Protein AF-A0A352VTQ5-F1 (afdb_monomer_lite)

pLDDT: mean 88.4, std 17.86, range [24.67, 98.88]

Structure (mmCIF, N/CA/C/O backbone):
data_AF-A0A352VTQ5-F1
#
_entry.id   AF-A0A352VTQ5-F1
#
loop_
_atom_site.group_PDB
_atom_site.id
_atom_site.type_symbol
_atom_site.label_atom_id
_atom_site.label_alt_id
_atom_site.label_comp_id
_atom_site.label_asym_id
_atom_site.label_entity_id
_atom_site.label_seq_id
_atom_site.pdbx_PDB_ins_code
_atom_site.Cartn_x
_atom_site.Cartn_y
_atom_site.Cartn_z
_atom_site.occupancy
_atom_site.B_iso_or_equiv
_atom_site.auth_seq_id
_atom_site.auth_comp_id
_atom_site.auth_asym_id
_atom_site.auth_atom_id
_atom_site.pdbx_PDB_model_num
ATOM 1 N N . MET A 1 1 ? 18.046 64.145 -1.158 1.00 33.97 1 MET A N 1
ATOM 2 C CA . MET A 1 1 ? 16.659 64.608 -0.928 1.00 33.97 1 MET A CA 1
ATOM 3 C C . MET A 1 1 ? 15.771 63.430 -1.310 1.00 33.97 1 MET A C 1
ATOM 5 O O . MET A 1 1 ? 15.691 63.141 -2.486 1.00 33.97 1 MET A O 1
ATOM 9 N N . MET A 1 2 ? 15.275 62.564 -0.429 1.00 29.16 2 MET A N 1
ATOM 10 C CA . MET A 1 2 ? 14.787 62.728 0.939 1.00 29.16 2 MET A CA 1
ATOM 11 C C . MET A 1 2 ? 14.964 61.368 1.657 1.00 29.16 2 MET A C 1
ATOM 13 O O . MET A 1 2 ? 14.339 60.389 1.268 1.00 29.16 2 MET A O 1
ATOM 17 N N . LEU A 1 3 ? 15.863 61.284 2.647 1.00 26.34 3 LEU A N 1
ATOM 18 C CA . LEU A 1 3 ? 15.956 60.153 3.581 1.00 26.34 3 LEU A CA 1
ATOM 19 C C . LEU A 1 3 ? 15.154 60.553 4.821 1.00 26.34 3 LEU A C 1
ATOM 21 O O . LEU A 1 3 ? 15.546 61.489 5.517 1.00 26.34 3 LEU A O 1
ATOM 25 N N . LEU A 1 4 ? 14.031 59.884 5.076 1.00 27.55 4 LEU A N 1
ATOM 26 C CA . 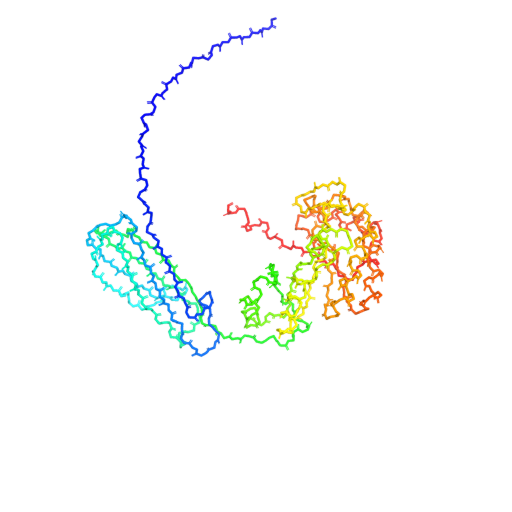LEU A 1 4 ? 13.250 60.068 6.296 1.00 27.55 4 LEU A CA 1
ATOM 27 C C . LEU A 1 4 ? 13.620 58.956 7.285 1.00 27.55 4 LEU A C 1
ATOM 29 O O . LEU A 1 4 ? 13.209 57.808 7.144 1.00 27.55 4 LEU A O 1
ATOM 33 N N . ILE A 1 5 ? 14.433 59.314 8.275 1.00 35.69 5 ILE A N 1
ATOM 34 C CA . ILE A 1 5 ? 14.655 58.545 9.500 1.00 35.69 5 ILE A CA 1
ATOM 35 C C . ILE A 1 5 ? 13.584 58.998 10.493 1.00 35.69 5 ILE A C 1
ATOM 37 O O . ILE A 1 5 ? 13.589 60.161 10.894 1.00 35.69 5 ILE A O 1
ATOM 41 N N . GLN A 1 6 ? 12.699 58.104 10.940 1.00 30.86 6 GLN A N 1
ATOM 42 C CA . GLN A 1 6 ? 11.887 58.349 12.135 1.00 30.86 6 GLN A CA 1
ATOM 43 C C . GLN A 1 6 ? 11.631 57.060 12.934 1.00 30.86 6 GLN A C 1
ATOM 45 O O . GLN A 1 6 ? 10.808 56.227 12.584 1.00 30.86 6 GLN A O 1
ATOM 50 N N . LYS A 1 7 ? 12.411 56.945 14.018 1.00 30.41 7 LYS A N 1
ATOM 51 C CA . LYS A 1 7 ? 12.067 56.487 15.377 1.00 30.41 7 LYS A CA 1
ATOM 52 C C . LYS A 1 7 ? 11.028 55.357 15.516 1.00 30.41 7 LYS A C 1
ATOM 54 O O . LYS A 1 7 ? 9.831 55.614 15.561 1.00 30.41 7 LYS A O 1
ATOM 59 N N . LEU A 1 8 ? 11.512 54.138 15.784 1.00 27.25 8 LEU A N 1
ATOM 60 C CA . LEU A 1 8 ? 10.760 53.146 16.560 1.00 27.25 8 LEU A CA 1
ATOM 61 C C . LEU A 1 8 ? 10.860 53.488 18.055 1.00 27.25 8 LEU A C 1
ATOM 63 O O . LEU A 1 8 ? 11.947 53.474 18.631 1.00 27.25 8 LEU A O 1
ATOM 67 N N . SER A 1 9 ? 9.716 53.755 18.679 1.00 29.62 9 SER A N 1
ATOM 68 C CA . SER A 1 9 ? 9.552 53.734 20.133 1.00 29.62 9 SER A CA 1
ATOM 69 C C . SER A 1 9 ? 9.245 52.300 20.562 1.00 29.62 9 SER A C 1
ATOM 71 O O . SER A 1 9 ? 8.236 51.728 20.155 1.00 29.62 9 SER A O 1
ATOM 73 N N . VAL A 1 10 ? 10.121 51.716 21.377 1.00 29.92 10 VAL A N 1
ATOM 74 C CA . VAL A 1 10 ? 9.922 50.405 22.003 1.00 29.92 10 VAL A CA 1
ATOM 75 C C . VAL A 1 10 ? 8.897 50.559 23.128 1.00 29.92 10 VAL A C 1
ATOM 77 O O . VAL A 1 10 ? 9.199 51.145 24.164 1.00 29.92 10 VAL A O 1
ATOM 80 N N . PHE A 1 11 ? 7.687 50.033 22.935 1.00 28.89 11 PHE A N 1
ATOM 81 C CA . PHE A 1 11 ? 6.756 49.765 24.030 1.00 28.89 11 PHE A CA 1
ATOM 82 C C . PHE A 1 11 ? 6.983 48.333 24.521 1.00 28.89 11 PHE A C 1
ATOM 84 O O . PHE A 1 11 ? 6.613 47.366 23.857 1.00 28.89 11 PHE A O 1
ATOM 91 N N . LEU A 1 12 ? 7.608 48.205 25.692 1.00 24.67 12 LEU A N 1
ATOM 92 C CA . LEU A 1 12 ? 7.641 46.963 26.458 1.00 24.67 12 LEU A CA 1
ATOM 93 C C . LEU A 1 12 ? 6.265 46.794 27.124 1.00 24.67 12 LEU A C 1
ATOM 95 O O . LEU A 1 12 ? 5.974 47.434 28.133 1.00 24.67 12 LEU A O 1
ATOM 99 N N . VAL A 1 13 ? 5.402 45.951 26.559 1.00 28.20 13 VAL A N 1
ATOM 100 C CA . VAL A 1 13 ? 4.233 45.436 27.283 1.00 28.20 13 VAL A CA 1
ATOM 101 C C . VAL A 1 13 ? 4.717 44.235 28.084 1.00 28.20 13 VAL A C 1
ATOM 103 O O . VAL A 1 13 ? 4.993 43.173 27.529 1.00 28.20 13 VAL A O 1
ATOM 106 N N . VAL A 1 14 ? 4.852 44.406 29.399 1.00 29.98 14 VAL A N 1
ATOM 107 C CA . VAL A 1 14 ? 5.037 43.284 30.323 1.00 29.98 14 VAL A CA 1
ATOM 108 C C . VAL A 1 14 ? 3.701 42.548 30.397 1.00 29.98 14 VAL A C 1
ATOM 110 O O . VAL A 1 14 ? 2.822 42.897 31.180 1.00 29.98 14 VAL A O 1
ATOM 113 N N . SER A 1 15 ? 3.522 41.559 29.524 1.00 29.78 15 SER A N 1
ATOM 114 C CA . SER A 1 15 ? 2.446 40.582 29.649 1.00 29.78 15 SER A CA 1
ATOM 115 C C . SER A 1 15 ? 2.781 39.673 30.823 1.00 29.78 15 SER A C 1
ATOM 117 O O . SER A 1 15 ? 3.716 38.875 30.749 1.00 29.78 15 SER A O 1
ATOM 119 N N . SER A 1 16 ? 2.016 39.783 31.904 1.00 32.78 16 SER A N 1
ATOM 120 C CA . SER A 1 16 ? 1.966 38.795 32.976 1.00 32.78 16 SER A CA 1
ATOM 121 C C . SER A 1 16 ? 1.771 37.415 32.346 1.00 32.78 16 SER A C 1
ATOM 123 O O . SER A 1 16 ? 0.733 37.147 31.741 1.00 32.78 16 SER A O 1
ATOM 125 N N . ALA A 1 17 ? 2.775 36.545 32.437 1.00 34.00 17 ALA A N 1
ATOM 126 C CA . ALA A 1 17 ? 2.637 35.157 32.031 1.00 34.00 17 ALA A CA 1
ATOM 127 C C . ALA A 1 17 ? 1.660 34.478 32.997 1.00 34.00 17 ALA A C 1
ATOM 129 O O . ALA A 1 17 ? 2.043 34.011 34.069 1.00 34.00 17 ALA A O 1
ATOM 130 N N . VAL A 1 18 ? 0.378 34.441 32.633 1.00 34.22 18 VAL A N 1
ATOM 131 C CA . VAL A 1 18 ? -0.545 33.457 33.192 1.00 34.22 18 VAL A CA 1
ATOM 132 C C . VAL A 1 18 ? -0.064 32.119 32.653 1.00 34.22 18 VAL A C 1
ATOM 134 O O . VAL A 1 18 ? -0.323 31.762 31.505 1.00 34.22 18 VAL A O 1
ATOM 137 N N . ILE A 1 19 ? 0.710 31.403 33.465 1.00 33.06 19 ILE A N 1
ATOM 138 C CA . ILE A 1 19 ? 1.015 29.998 33.226 1.00 33.06 19 ILE A CA 1
ATOM 139 C C . ILE A 1 19 ? -0.323 29.269 33.347 1.00 33.06 19 ILE A C 1
ATOM 141 O O . ILE A 1 19 ? -0.755 28.914 34.443 1.00 33.06 19 ILE A O 1
ATOM 145 N N . PHE A 1 20 ? -1.011 29.073 32.223 1.00 35.69 20 PHE A N 1
ATOM 146 C CA . PHE A 1 20 ? -2.020 28.033 32.136 1.00 35.69 20 PHE A CA 1
ATOM 147 C C . PHE A 1 20 ? -1.276 26.715 32.322 1.00 35.69 20 PHE A C 1
ATOM 149 O O . PHE A 1 20 ? -0.644 26.195 31.404 1.00 35.69 20 PHE A O 1
ATOM 156 N N . VAL A 1 21 ? -1.311 26.184 33.543 1.00 41.00 21 VAL A N 1
ATOM 157 C CA . VAL A 1 21 ? -1.058 24.765 33.754 1.00 41.00 21 VAL A CA 1
ATOM 158 C C . VAL A 1 21 ? -2.212 24.066 33.048 1.00 41.00 21 VAL A C 1
ATOM 160 O O . VAL A 1 21 ? -3.295 23.934 33.612 1.00 41.00 21 VAL A O 1
ATOM 163 N N . PHE A 1 22 ? -2.017 23.694 31.783 1.00 46.03 22 PHE A N 1
ATOM 164 C CA . PHE A 1 22 ? -2.932 22.791 31.104 1.00 46.03 22 PHE A CA 1
ATOM 165 C C . PHE A 1 22 ? -2.993 21.529 31.965 1.00 46.03 22 PHE A C 1
ATOM 167 O O . PHE A 1 22 ? -2.005 20.801 32.095 1.00 46.03 22 PHE A O 1
ATOM 174 N N . ALA A 1 23 ? -4.122 21.314 32.642 1.00 55.91 23 ALA A N 1
ATOM 175 C CA . ALA A 1 23 ? -4.378 20.037 33.279 1.00 55.91 23 ALA A CA 1
ATOM 176 C C . ALA A 1 23 ? -4.249 18.976 32.183 1.00 55.91 23 ALA A C 1
ATOM 178 O O . ALA A 1 23 ? -4.831 19.133 31.113 1.00 55.91 23 ALA A O 1
ATOM 179 N N . ALA A 1 24 ? -3.434 17.946 32.419 1.00 66.94 24 ALA A N 1
ATOM 180 C CA . ALA A 1 24 ? -3.249 16.889 31.436 1.00 66.94 24 ALA A CA 1
ATOM 181 C C . ALA A 1 24 ? -4.623 16.304 31.078 1.00 66.94 24 ALA A C 1
ATOM 183 O O . ALA A 1 24 ? -5.350 15.856 31.974 1.00 66.94 24 ALA A O 1
ATOM 184 N N . GLU A 1 25 ? -4.979 16.367 29.792 1.00 79.38 25 GLU A N 1
ATOM 185 C CA . GLU A 1 25 ? -6.251 15.847 29.303 1.00 79.38 25 GLU A CA 1
ATOM 186 C C . GLU A 1 25 ? -6.385 14.361 29.659 1.00 79.38 25 GLU A C 1
ATOM 188 O O . GLU A 1 25 ? -5.384 13.638 29.686 1.00 79.38 25 GLU A O 1
ATOM 193 N N . PRO A 1 26 ? -7.603 13.872 29.936 1.00 89.94 26 PRO A N 1
ATOM 194 C CA . PRO A 1 26 ? -7.799 12.451 30.152 1.00 89.94 26 PRO A CA 1
ATOM 195 C C . PRO A 1 26 ? -7.386 11.627 28.924 1.00 89.94 26 PRO A C 1
ATOM 197 O O . PRO A 1 26 ? -7.779 11.928 27.793 1.00 89.94 26 PRO A O 1
ATOM 200 N N . GLU A 1 27 ? -6.655 10.537 29.152 1.00 94.06 27 GLU A N 1
ATOM 201 C CA . GLU A 1 27 ? -6.349 9.564 28.102 1.00 94.06 27 GLU A CA 1
ATOM 202 C C . GLU A 1 27 ? -7.527 8.605 27.907 1.00 94.06 27 GLU A C 1
ATOM 204 O O . GLU A 1 27 ? -8.185 8.204 28.868 1.00 94.06 27 GLU A O 1
ATOM 209 N N . PHE A 1 28 ? -7.750 8.175 26.666 1.00 95.25 28 PHE A N 1
ATOM 210 C CA . PHE A 1 28 ? -8.734 7.146 26.348 1.00 95.25 28 PHE A CA 1
ATOM 211 C C . PHE A 1 28 ? -8.139 6.115 25.406 1.00 95.25 28 PHE A C 1
ATOM 213 O O . PHE A 1 28 ? -7.635 6.454 24.334 1.00 95.25 28 PHE A O 1
ATOM 220 N N . LYS A 1 29 ? -8.184 4.855 25.827 1.00 96.75 29 LYS A N 1
ATOM 221 C CA . LYS A 1 29 ? -7.641 3.715 25.092 1.00 96.75 29 LYS A CA 1
ATOM 222 C C . LYS A 1 29 ? -8.760 2.731 24.803 1.00 96.75 29 LYS A C 1
ATOM 224 O O . LYS A 1 29 ? -9.672 2.559 25.607 1.00 96.75 29 LYS A O 1
ATOM 229 N N . VAL A 1 30 ? -8.667 2.086 23.648 1.00 97.38 30 VAL A N 1
ATOM 230 C CA . VAL A 1 30 ? -9.586 1.030 23.232 1.00 97.38 30 VAL A CA 1
ATOM 231 C C . VAL A 1 30 ? -8.753 -0.199 22.935 1.00 97.38 30 VAL A C 1
ATOM 233 O O . VAL A 1 30 ? -7.941 -0.182 22.011 1.00 97.38 30 VAL A O 1
ATOM 236 N N . ASN A 1 31 ? -8.965 -1.258 23.707 1.00 96.75 31 ASN A N 1
ATOM 237 C CA . ASN A 1 31 ? -8.446 -2.577 23.373 1.00 96.75 31 ASN A CA 1
ATOM 238 C C . ASN A 1 31 ? -9.565 -3.356 22.686 1.00 96.75 31 ASN A C 1
ATOM 240 O O . ASN A 1 31 ? -10.695 -3.363 23.167 1.00 96.75 31 ASN A O 1
ATOM 244 N N . SER A 1 32 ? -9.264 -3.992 21.562 1.00 96.06 32 SER A N 1
ATOM 245 C CA . SER A 1 32 ? -10.256 -4.690 20.748 1.00 96.06 32 SER A CA 1
ATOM 246 C C . SER A 1 32 ? -9.832 -6.123 20.497 1.00 96.06 32 SER A C 1
ATOM 248 O O . SER A 1 32 ? -8.645 -6.393 20.310 1.00 96.06 32 SER A O 1
ATOM 250 N N . SER A 1 33 ? -10.801 -7.036 20.460 1.00 94.88 33 SER A N 1
ATOM 251 C CA . SER A 1 33 ? -10.568 -8.424 20.060 1.00 94.88 33 SER A CA 1
ATOM 252 C C . SER A 1 33 ? -10.238 -8.575 18.576 1.00 94.88 33 SER A C 1
ATOM 254 O O . SER A 1 33 ? -9.747 -9.630 18.185 1.00 94.88 33 SER A O 1
ATOM 256 N N . THR A 1 34 ? -10.496 -7.550 17.756 1.00 90.50 34 THR A N 1
ATOM 257 C CA . THR A 1 34 ? -10.159 -7.544 16.329 1.00 90.50 34 THR A CA 1
ATOM 258 C C . THR A 1 34 ? -9.391 -6.273 15.939 1.00 90.50 34 THR A C 1
ATOM 260 O O . THR A 1 34 ? -9.724 -5.176 16.405 1.00 90.50 34 THR A O 1
ATOM 263 N N . PRO A 1 35 ? -8.360 -6.363 15.078 1.00 87.25 35 PRO A N 1
ATOM 264 C CA . PRO A 1 35 ? -7.662 -5.190 14.566 1.00 87.25 35 PRO A CA 1
ATOM 265 C C . PRO A 1 35 ? -8.615 -4.166 13.932 1.00 87.25 35 PRO A C 1
ATOM 267 O O . PRO A 1 35 ? -9.464 -4.498 13.108 1.00 87.25 35 PRO A O 1
ATOM 270 N N . GLY A 1 36 ? -8.476 -2.899 14.331 1.00 87.69 36 GLY A N 1
ATOM 271 C CA . GLY A 1 36 ? -9.257 -1.790 13.773 1.00 87.69 36 GLY A CA 1
ATOM 272 C C . GLY A 1 36 ? -10.756 -1.821 14.087 1.00 87.69 36 GLY A C 1
ATOM 273 O O . GLY A 1 36 ? -11.491 -1.031 13.505 1.00 87.69 36 GLY A O 1
ATOM 274 N N . ASN A 1 37 ? -11.218 -2.701 14.986 1.00 93.94 37 ASN A N 1
ATOM 275 C CA . ASN A 1 37 ? -12.645 -2.925 15.260 1.00 93.94 37 ASN A CA 1
ATOM 276 C C . ASN A 1 37 ? -13.434 -3.384 14.019 1.00 93.94 37 ASN A C 1
ATOM 278 O O . ASN A 1 37 ? -14.629 -3.103 13.910 1.00 93.94 37 ASN A O 1
ATOM 282 N N . ILE A 1 38 ? -12.770 -4.063 13.079 1.00 93.38 38 ILE A N 1
ATOM 283 C CA . ILE A 1 38 ? -13.393 -4.607 11.873 1.00 93.38 38 ILE A CA 1
ATOM 284 C C . ILE A 1 38 ? -13.426 -6.132 11.976 1.00 93.38 38 ILE A C 1
ATOM 286 O O . ILE A 1 38 ? -12.392 -6.778 12.132 1.00 93.38 38 ILE A O 1
ATOM 290 N N . GLU A 1 39 ? -14.616 -6.709 11.881 1.00 93.56 39 GLU A N 1
ATOM 291 C CA . GLU A 1 39 ? -14.844 -8.155 11.860 1.00 93.56 39 GLU A CA 1
ATOM 292 C C . GLU A 1 39 ? -15.570 -8.542 10.570 1.00 93.56 39 GLU A C 1
ATOM 294 O O . GLU A 1 39 ? -16.434 -7.813 10.084 1.00 93.56 39 GLU A O 1
ATOM 299 N N . PHE A 1 40 ? -15.220 -9.697 10.016 1.00 91.75 40 PHE A N 1
ATOM 300 C CA . PHE A 1 40 ? -15.816 -10.241 8.795 1.00 91.75 40 PHE A CA 1
ATOM 301 C C . PHE A 1 40 ? -16.456 -11.623 9.005 1.00 91.75 40 PHE A C 1
ATOM 303 O O . PHE A 1 40 ? -17.285 -12.060 8.211 1.00 91.75 40 PHE A O 1
ATOM 310 N N . GLY A 1 41 ? -16.069 -12.338 10.056 1.00 85.44 41 GLY A N 1
ATOM 311 C CA . GLY A 1 41 ? -16.516 -13.685 10.357 1.00 85.44 41 GLY A CA 1
ATOM 312 C C . GLY A 1 41 ? -17.823 -13.736 11.145 1.00 85.44 41 GLY A C 1
ATOM 313 O O . GLY A 1 41 ? -18.810 -13.041 10.869 1.00 85.44 41 GLY A O 1
ATOM 314 N N . THR A 1 42 ? -17.836 -14.656 12.106 1.00 87.88 42 THR A N 1
ATOM 315 C CA . THR A 1 42 ? -19.001 -14.988 12.931 1.00 87.88 42 THR A CA 1
ATOM 316 C C . THR A 1 42 ? -18.850 -14.571 14.389 1.00 87.88 42 THR A C 1
ATOM 318 O O . THR A 1 42 ? -19.754 -14.833 15.178 1.00 87.88 42 THR A O 1
ATOM 321 N N . ASN A 1 43 ? -17.719 -13.965 14.751 1.00 93.06 43 ASN A N 1
ATOM 322 C CA . ASN A 1 43 ? -17.408 -13.608 16.128 1.00 93.06 43 ASN A CA 1
ATOM 323 C C . ASN A 1 43 ? -18.010 -12.255 16.499 1.00 93.06 43 ASN A C 1
ATOM 325 O O . ASN A 1 43 ? -18.136 -11.361 15.664 1.00 93.06 43 ASN A O 1
ATOM 329 N N . ASP A 1 44 ? -18.331 -12.096 17.777 1.00 96.25 44 ASP A N 1
ATOM 330 C CA . ASP A 1 44 ? -18.620 -10.786 18.346 1.00 96.25 44 ASP A CA 1
ATOM 331 C C . ASP A 1 44 ? -17.324 -9.980 18.493 1.00 96.25 44 ASP A C 1
ATOM 333 O O . ASP A 1 44 ? -16.250 -10.539 18.752 1.00 96.25 44 ASP A O 1
ATOM 337 N N . ILE A 1 45 ? -17.426 -8.655 18.408 1.00 97.06 45 ILE A N 1
ATOM 338 C CA . ILE A 1 45 ? -16.305 -7.772 18.741 1.00 97.06 45 ILE A CA 1
ATOM 339 C C . ILE A 1 45 ? -16.380 -7.449 20.228 1.00 97.06 45 ILE A C 1
ATOM 341 O O . ILE A 1 45 ? -17.372 -6.898 20.702 1.00 97.06 45 ILE A O 1
ATOM 345 N N . LYS A 1 46 ? -15.309 -7.749 20.962 1.00 97.88 46 LYS A N 1
ATOM 346 C CA . LYS A 1 46 ? -15.153 -7.371 22.367 1.00 97.88 46 LYS A CA 1
ATOM 347 C C . LYS A 1 46 ? -14.256 -6.147 22.446 1.00 97.88 46 LYS A C 1
ATOM 349 O O . LYS A 1 46 ? -13.102 -6.193 22.020 1.00 97.88 46 LYS A O 1
ATOM 354 N N . LEU A 1 47 ? -14.792 -5.065 22.989 1.00 98.00 47 LEU A N 1
ATOM 355 C CA . LEU A 1 47 ? -14.084 -3.817 23.226 1.00 98.00 47 LEU A CA 1
ATOM 356 C C . LEU A 1 47 ? -13.874 -3.640 24.723 1.00 98.00 47 LEU A C 1
ATOM 358 O O . LEU A 1 47 ? -14.793 -3.836 25.511 1.00 98.00 47 LEU A O 1
ATOM 362 N N . GLN A 1 48 ? -12.687 -3.196 25.102 1.00 98.19 48 GLN A N 1
ATOM 363 C CA . GLN A 1 48 ? -12.402 -2.676 26.425 1.00 98.19 48 GLN A CA 1
ATOM 364 C C . GLN A 1 48 ? -12.059 -1.195 26.288 1.00 98.19 48 GLN A C 1
ATOM 366 O O . GLN A 1 48 ? -11.010 -0.830 25.752 1.00 98.19 48 GLN A O 1
ATOM 371 N N . LEU A 1 49 ? -12.962 -0.345 26.763 1.00 98.00 49 LEU A N 1
ATOM 372 C CA . LEU A 1 49 ? -12.761 1.093 26.856 1.00 98.00 49 LEU A CA 1
ATOM 373 C C . LEU A 1 49 ? -12.039 1.400 28.163 1.00 98.00 49 LEU A C 1
ATOM 375 O O . LEU A 1 49 ? -12.490 0.964 29.220 1.00 98.00 49 LEU A O 1
ATOM 379 N N . VAL A 1 50 ? -10.944 2.151 28.097 1.00 98.00 50 VAL A N 1
ATOM 380 C CA . VAL A 1 50 ? -10.154 2.550 29.264 1.00 98.00 50 VAL A CA 1
ATOM 381 C C . VAL A 1 50 ? -10.008 4.062 29.266 1.00 98.00 50 VAL A C 1
ATOM 383 O O . VAL A 1 50 ? -9.250 4.623 28.475 1.00 98.00 50 VAL A O 1
ATOM 386 N N . PHE A 1 51 ? -10.725 4.719 30.168 1.00 96.88 51 PHE A N 1
ATOM 387 C CA . PHE A 1 51 ? -10.604 6.143 30.441 1.00 96.88 51 PHE A CA 1
ATOM 388 C C . PHE A 1 51 ? -9.663 6.352 31.630 1.00 96.88 51 PHE A C 1
ATOM 390 O O . PHE A 1 51 ? -9.893 5.807 32.708 1.00 96.88 51 PHE A O 1
ATOM 397 N N . ASN A 1 52 ? -8.610 7.143 31.447 1.00 95.81 52 ASN A N 1
ATOM 398 C CA . ASN A 1 52 ? -7.620 7.451 32.474 1.00 95.81 52 ASN A CA 1
ATOM 399 C C . ASN A 1 52 ? -7.636 8.952 32.773 1.00 95.81 52 ASN A C 1
ATOM 401 O O . ASN A 1 52 ? -7.154 9.780 31.995 1.00 95.81 52 ASN A O 1
ATOM 405 N N . ASN A 1 53 ? -8.188 9.295 33.930 1.00 93.25 53 ASN A N 1
ATOM 406 C CA . ASN A 1 53 ? -8.300 10.658 34.411 1.00 93.25 53 ASN A CA 1
ATOM 407 C C . ASN A 1 53 ? -6.972 11.131 35.003 1.00 93.25 53 ASN A C 1
ATOM 409 O O . ASN A 1 53 ? -6.820 11.142 36.218 1.00 93.25 53 ASN A O 1
ATOM 413 N N . LEU A 1 54 ? -5.999 11.518 34.177 1.00 86.94 54 LEU A N 1
ATOM 414 C CA . LEU A 1 54 ? -4.646 11.851 34.643 1.00 86.94 54 LEU A CA 1
ATOM 415 C C . LEU A 1 54 ? -4.647 12.836 35.828 1.00 86.94 54 LEU A C 1
ATOM 417 O O . LEU A 1 54 ? -4.134 12.503 36.899 1.00 86.94 54 LEU A O 1
ATOM 421 N N . LYS A 1 55 ? -5.245 14.026 35.657 1.00 73.75 55 LYS A N 1
ATOM 422 C CA . LYS A 1 55 ? -5.446 15.027 36.730 1.00 73.75 55 LYS A CA 1
ATOM 423 C C . LYS A 1 55 ? -6.696 15.913 36.545 1.00 73.75 55 LYS A C 1
ATOM 425 O O . LYS A 1 55 ? -6.841 16.886 37.276 1.00 73.75 55 LYS A O 1
ATOM 430 N N . GLY A 1 56 ? -7.534 15.648 35.539 1.00 73.81 56 GLY A N 1
ATOM 431 C CA . GLY A 1 56 ? -8.383 16.680 34.929 1.00 73.81 56 GLY A CA 1
ATOM 432 C C . GLY A 1 56 ? -9.790 16.845 35.505 1.00 73.81 56 GLY A C 1
ATOM 433 O O . GLY A 1 56 ? -10.300 17.961 35.520 1.00 73.81 56 GLY A O 1
ATOM 434 N N . ILE A 1 57 ? -10.430 15.768 35.964 1.00 86.75 57 ILE A N 1
ATOM 435 C CA . ILE A 1 57 ? -11.849 15.799 36.351 1.00 86.75 57 ILE A CA 1
ATOM 436 C C . ILE A 1 57 ? -12.006 15.366 37.806 1.00 86.75 57 ILE A C 1
ATOM 438 O O . ILE A 1 57 ? -11.479 14.334 38.207 1.00 86.75 57 ILE A O 1
ATOM 442 N N . SER A 1 58 ? -12.753 16.137 38.590 1.00 91.12 58 SER A N 1
ATOM 443 C CA . SER A 1 58 ? -12.997 15.828 39.998 1.00 91.12 58 SER A CA 1
ATOM 444 C C . SER A 1 58 ? -14.481 15.868 40.332 1.00 91.12 58 SER A C 1
ATOM 446 O O . SER A 1 58 ? -15.241 16.697 39.823 1.00 91.12 58 SER A O 1
ATOM 448 N N . GLY A 1 59 ? -14.876 14.996 41.252 1.00 92.62 59 GLY A N 1
ATOM 449 C CA . GLY A 1 59 ? -16.231 14.906 41.772 1.00 92.62 59 GLY A CA 1
ATOM 450 C C . GLY A 1 59 ? -17.136 13.985 40.961 1.00 92.62 59 GLY A C 1
ATOM 451 O O . GLY A 1 59 ? -16.707 13.242 40.075 1.00 92.62 59 GLY A O 1
ATOM 452 N N . GLN A 1 60 ? -18.416 14.018 41.314 1.00 96.00 60 GLN A N 1
ATOM 453 C CA . GLN A 1 60 ? -19.427 13.160 40.714 1.00 96.00 60 GLN A CA 1
ATOM 454 C C . GLN A 1 60 ? -19.722 13.570 39.267 1.00 96.00 60 GLN A C 1
ATOM 456 O O . GLN A 1 60 ? -19.912 14.755 38.984 1.00 96.00 60 GLN A O 1
ATOM 461 N N . CYS A 1 61 ? -19.792 12.581 38.379 1.00 95.56 61 CYS A N 1
ATOM 462 C CA . CYS A 1 61 ? -20.156 12.698 36.971 1.00 95.56 61 CYS A CA 1
ATOM 463 C C . CYS A 1 61 ? -21.139 11.579 36.590 1.00 95.56 61 CYS A C 1
ATOM 465 O O . CYS A 1 61 ? -21.160 10.516 37.214 1.00 95.56 61 CYS A O 1
ATOM 467 N N . HIS A 1 62 ? -21.911 11.789 35.529 1.00 97.50 62 HIS A N 1
ATOM 468 C CA . HIS A 1 62 ? -22.670 10.742 34.854 1.00 97.50 62 HIS A CA 1
ATOM 469 C C . HIS A 1 62 ? -21.879 10.258 33.641 1.00 97.50 62 HIS A C 1
ATOM 471 O O . HIS A 1 62 ? -21.647 11.008 32.694 1.00 97.50 62 HIS A O 1
ATOM 477 N N . GLU A 1 63 ? 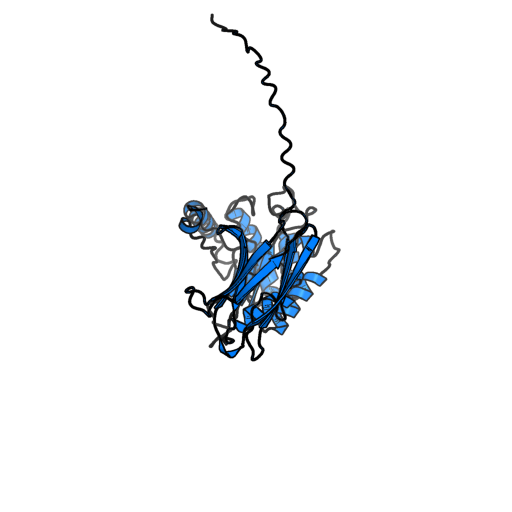-21.440 9.009 33.685 1.00 97.81 63 GLU A N 1
ATOM 478 C CA . GLU A 1 63 ? -20.895 8.297 32.538 1.00 97.81 63 GLU A CA 1
ATOM 479 C C . GLU A 1 63 ? -22.049 7.809 31.667 1.00 97.81 63 GLU A C 1
ATOM 481 O O . GLU A 1 63 ? -22.972 7.162 32.162 1.00 97.81 63 GLU A O 1
ATOM 486 N N . ILE A 1 64 ? -21.989 8.133 30.379 1.00 97.88 64 ILE A N 1
ATOM 487 C CA . ILE A 1 64 ? -22.991 7.781 29.378 1.00 97.88 64 ILE A CA 1
ATOM 488 C C . ILE A 1 64 ? -22.283 7.044 28.247 1.00 97.88 64 ILE A C 1
ATOM 490 O O . ILE A 1 64 ? -21.370 7.589 27.623 1.00 97.88 64 ILE A O 1
ATOM 494 N N . ILE A 1 65 ? -22.714 5.816 27.972 1.00 97.88 65 ILE A N 1
ATOM 495 C CA . ILE A 1 65 ? -22.208 5.002 26.868 1.00 97.88 65 ILE A CA 1
ATOM 496 C C . ILE A 1 65 ? -23.377 4.644 25.970 1.00 97.88 65 ILE A C 1
ATOM 498 O O . ILE A 1 65 ? -24.334 4.010 26.407 1.00 97.88 65 ILE A O 1
ATOM 502 N N . ARG A 1 66 ? -23.300 5.047 24.703 1.00 96.50 66 ARG A N 1
ATOM 503 C CA . ARG A 1 66 ? -24.347 4.770 23.721 1.00 96.50 66 ARG A CA 1
ATOM 504 C C . ARG A 1 66 ? -23.774 4.105 22.491 1.00 96.50 66 ARG A C 1
ATOM 506 O O . ARG A 1 66 ? -22.785 4.578 21.936 1.00 96.50 66 ARG A O 1
ATOM 513 N N . SER A 1 67 ? -24.435 3.050 22.039 1.00 95.56 67 SER A N 1
ATOM 514 C CA . SER A 1 67 ? -24.086 2.363 20.806 1.00 95.56 67 SER A CA 1
ATOM 515 C C . SER A 1 67 ? -25.086 2.678 19.703 1.00 95.56 67 SER A C 1
ATOM 517 O O . SER A 1 67 ? -26.279 2.463 19.886 1.00 95.56 67 SER A O 1
ATOM 519 N N . THR A 1 68 ? -24.614 3.154 18.552 1.00 95.50 68 THR A N 1
ATOM 520 C CA . THR A 1 68 ? -25.454 3.519 17.399 1.00 95.50 68 THR A CA 1
ATOM 521 C C . THR A 1 68 ? -24.896 2.968 16.098 1.00 95.50 68 THR A C 1
ATOM 523 O O . THR A 1 68 ? -23.704 2.685 15.997 1.00 95.50 68 THR A O 1
ATOM 526 N N . ASP A 1 69 ? -25.737 2.761 15.097 1.00 92.75 69 ASP A N 1
ATOM 527 C CA . ASP A 1 69 ? -25.298 2.615 13.713 1.00 92.75 69 ASP A CA 1
ATOM 528 C C . ASP A 1 69 ? -24.781 3.958 13.152 1.00 92.75 69 ASP A C 1
ATOM 530 O O . ASP A 1 69 ? -24.646 4.954 13.876 1.00 92.75 69 ASP A O 1
ATOM 534 N N . PHE A 1 70 ? -24.469 3.991 11.855 1.00 88.75 70 PHE A N 1
ATOM 535 C CA . PHE A 1 70 ? -23.976 5.201 11.192 1.00 88.75 70 PHE A CA 1
ATOM 536 C C . PHE A 1 70 ? -25.041 6.297 11.009 1.00 88.75 70 PHE A C 1
ATOM 538 O O . PHE A 1 70 ? -24.687 7.445 10.748 1.00 88.75 70 PHE A O 1
ATOM 545 N N . HIS A 1 71 ? -26.325 5.966 11.159 1.00 90.81 71 HIS A N 1
ATOM 546 C CA . HIS A 1 71 ? -27.437 6.915 11.127 1.00 90.81 71 HIS A CA 1
ATOM 547 C C . HIS A 1 71 ? -27.759 7.492 12.515 1.00 90.81 71 HIS A C 1
ATOM 549 O O . HIS A 1 71 ? -28.642 8.340 12.637 1.00 90.81 71 HIS A O 1
ATOM 555 N N . GLY A 1 72 ? -27.057 7.053 13.565 1.00 91.19 72 GLY A N 1
ATOM 556 C CA . GLY A 1 72 ? -27.334 7.457 14.945 1.00 91.19 72 GLY A CA 1
ATOM 557 C C . GLY A 1 72 ? -28.498 6.693 15.587 1.00 91.19 72 GLY A C 1
ATOM 558 O O . GLY A 1 72 ? -28.914 7.039 16.699 1.00 91.19 72 GLY A O 1
ATOM 559 N N . ILE A 1 73 ? -29.008 5.653 14.923 1.00 91.88 73 ILE A N 1
ATOM 560 C CA . ILE A 1 73 ? -30.046 4.765 15.450 1.00 91.88 73 ILE A CA 1
ATOM 561 C C . ILE A 1 73 ? -29.357 3.715 16.312 1.00 91.88 73 ILE A C 1
ATOM 563 O O . ILE A 1 73 ? -28.351 3.124 15.925 1.00 91.88 73 ILE A O 1
ATOM 567 N N . GLY A 1 74 ? -29.859 3.490 17.516 1.00 89.38 74 GLY A N 1
ATOM 568 C CA . GLY A 1 74 ? -29.202 2.590 18.445 1.00 89.38 74 GLY A CA 1
ATOM 569 C C . GLY A 1 74 ? -29.986 2.390 19.718 1.00 89.38 74 GLY A C 1
ATOM 570 O O . GLY A 1 74 ? -31.074 2.938 19.881 1.00 89.38 74 GLY A O 1
ATOM 571 N N . GLU A 1 75 ? -29.396 1.608 20.608 1.00 86.88 75 GLU A N 1
ATOM 572 C CA . GLU A 1 75 ? -29.969 1.297 21.908 1.00 86.88 75 GLU A CA 1
ATOM 573 C C . GLU A 1 75 ? -30.010 2.541 22.806 1.00 86.88 75 GLU A C 1
ATOM 575 O O . GLU A 1 75 ? -29.308 3.543 22.581 1.00 86.88 75 GLU A O 1
ATOM 580 N N . GLU A 1 76 ? -30.856 2.469 23.832 1.00 94.06 76 GLU A N 1
ATOM 581 C CA . GLU A 1 76 ? -30.864 3.457 24.904 1.00 94.06 76 GLU A CA 1
ATOM 582 C C . GLU A 1 76 ? -29.478 3.517 25.563 1.00 94.06 76 GLU A C 1
ATOM 584 O O . GLU A 1 76 ? -28.832 2.483 25.752 1.00 94.06 76 GLU A O 1
ATOM 589 N N . PRO A 1 77 ? -28.979 4.718 25.895 1.00 95.50 77 PRO A N 1
ATOM 590 C CA . PRO A 1 77 ? -27.664 4.856 26.490 1.00 95.50 77 PRO A CA 1
ATOM 591 C C . PRO A 1 77 ? -27.611 4.199 27.870 1.00 95.50 77 PRO A C 1
ATOM 593 O O . PRO A 1 77 ? -28.453 4.456 28.733 1.00 95.50 77 PRO A O 1
ATOM 596 N N . GLU A 1 78 ? -26.550 3.439 28.122 1.00 96.19 78 GLU A N 1
ATOM 597 C CA . GLU A 1 78 ? -26.210 3.024 29.474 1.00 96.19 78 GLU A CA 1
ATOM 598 C C . GLU A 1 78 ? -25.688 4.230 30.254 1.00 96.19 78 GLU A C 1
ATOM 600 O O . GLU A 1 78 ? -24.781 4.931 29.798 1.00 96.19 78 GLU A O 1
ATOM 605 N N . GLN A 1 79 ? -26.239 4.459 31.444 1.00 96.00 79 GLN A N 1
ATOM 606 C CA . GLN A 1 79 ? -25.866 5.589 32.290 1.00 96.00 79 GLN A CA 1
ATOM 607 C C . GLN A 1 79 ? -25.456 5.115 33.678 1.00 96.00 79 GLN A C 1
ATOM 609 O O . GLN A 1 79 ? -26.105 4.252 34.273 1.00 96.00 79 GLN A O 1
ATOM 614 N N . ARG A 1 80 ? -24.369 5.679 34.205 1.00 96.44 80 ARG A N 1
ATOM 615 C CA . ARG A 1 80 ? -23.829 5.340 35.526 1.00 96.44 80 ARG A CA 1
ATOM 616 C C . ARG A 1 80 ? -23.313 6.585 36.220 1.00 96.44 80 ARG A C 1
ATOM 618 O O . ARG A 1 80 ? -22.661 7.423 35.608 1.00 96.44 80 ARG A O 1
ATOM 625 N N . THR A 1 81 ? -23.552 6.690 37.519 1.00 97.56 81 THR A N 1
ATOM 626 C CA . THR A 1 81 ? -22.905 7.719 38.334 1.00 97.56 81 THR A CA 1
ATOM 627 C C . THR A 1 81 ? -21.516 7.237 38.737 1.00 97.56 81 THR A C 1
ATOM 629 O O . THR A 1 81 ? -21.375 6.166 39.326 1.00 97.56 81 THR A O 1
ATOM 632 N N . VAL A 1 82 ? -20.491 8.029 38.432 1.00 96.62 82 VAL A N 1
ATOM 633 C CA . VAL A 1 82 ? -19.091 7.763 38.778 1.00 96.62 82 VAL A CA 1
ATOM 634 C C . VAL A 1 82 ? -18.530 8.941 39.565 1.00 96.62 82 VAL A C 1
ATOM 636 O O . VAL A 1 82 ? -18.840 10.094 39.277 1.00 96.62 82 VAL A O 1
ATOM 639 N N . ASN A 1 83 ? -17.694 8.666 40.561 1.00 95.25 83 ASN A N 1
ATOM 640 C CA . ASN A 1 83 ? -16.926 9.701 41.246 1.00 95.25 83 ASN A CA 1
ATOM 641 C C . ASN A 1 83 ? -15.503 9.670 40.699 1.00 95.25 83 ASN A C 1
ATOM 643 O O . ASN A 1 83 ? -14.871 8.614 40.689 1.00 95.25 83 ASN A O 1
ATOM 647 N N . LEU A 1 84 ? -15.031 10.812 40.210 1.00 94.56 84 LEU A N 1
ATOM 648 C CA . LEU A 1 84 ? -13.707 10.943 39.623 1.00 94.56 84 LEU A CA 1
ATOM 649 C C . LEU A 1 84 ? -12.782 11.711 40.560 1.00 94.56 84 LEU A C 1
ATOM 651 O O . LEU A 1 84 ? -13.165 12.718 41.156 1.00 94.56 84 LEU A O 1
ATOM 655 N N . GLU A 1 85 ? -11.550 11.235 40.647 1.00 91.94 85 GLU A N 1
ATOM 656 C CA . GLU A 1 85 ? -10.418 11.893 41.283 1.00 91.94 85 GLU A CA 1
ATOM 657 C C . GLU A 1 85 ? -9.208 11.801 40.348 1.00 91.94 85 GLU A C 1
ATOM 659 O O . GLU A 1 85 ? -9.200 11.042 39.370 1.00 91.94 85 GLU A O 1
ATOM 664 N N . ALA A 1 86 ? -8.157 12.569 40.631 1.00 89.81 86 ALA A N 1
ATOM 665 C CA . ALA A 1 86 ? -6.922 12.461 39.867 1.00 89.81 86 ALA A CA 1
ATOM 666 C C . ALA A 1 86 ? -6.410 11.008 39.868 1.00 89.81 86 ALA A C 1
ATOM 668 O O . ALA A 1 86 ? -6.320 10.363 40.910 1.00 89.81 86 ALA A O 1
ATOM 669 N N . LYS A 1 87 ? -6.026 10.524 38.688 1.00 92.00 87 LYS A N 1
ATOM 670 C CA . LYS A 1 87 ? -5.600 9.155 38.366 1.00 92.00 87 LYS A CA 1
ATOM 671 C C . LYS A 1 87 ? -6.691 8.080 38.444 1.00 92.00 87 LYS A C 1
ATOM 673 O O . LYS A 1 87 ? -6.355 6.900 38.358 1.00 92.00 87 LYS A O 1
ATOM 678 N N . THR A 1 88 ? -7.974 8.432 38.573 1.00 95.25 88 THR A N 1
ATOM 679 C CA . THR A 1 88 ? -9.057 7.446 38.418 1.00 95.25 88 THR A CA 1
ATOM 680 C C . THR A 1 88 ? -8.991 6.802 37.033 1.00 95.25 88 THR A C 1
ATOM 682 O O . THR A 1 88 ? -8.915 7.496 36.020 1.00 95.25 88 THR A O 1
ATOM 685 N N . ILE A 1 89 ? -9.076 5.472 36.990 1.00 96.38 89 ILE A N 1
ATOM 686 C CA . ILE A 1 89 ? -9.184 4.701 35.751 1.00 96.38 89 ILE A CA 1
ATOM 687 C C . ILE A 1 89 ? -10.564 4.047 35.716 1.00 96.38 89 ILE A C 1
ATOM 689 O O . ILE A 1 89 ? -10.942 3.338 36.648 1.00 96.38 89 ILE A O 1
ATOM 693 N N . LEU A 1 90 ? -11.310 4.282 34.639 1.00 97.00 90 LEU A N 1
ATOM 694 C CA . LEU A 1 90 ? -12.563 3.595 34.353 1.00 97.00 90 LEU A CA 1
ATOM 695 C C . LEU A 1 90 ? -12.343 2.615 33.204 1.00 97.00 90 LEU A C 1
ATOM 697 O O . LEU A 1 90 ? -11.880 3.008 32.135 1.00 97.00 90 LEU A O 1
ATOM 701 N N . THR A 1 91 ? -12.717 1.356 33.423 1.00 97.81 91 THR A N 1
ATOM 702 C CA . THR A 1 91 ? -12.656 0.298 32.410 1.00 97.81 91 THR A CA 1
ATOM 703 C C . THR A 1 91 ? -14.055 -0.234 32.129 1.00 97.81 91 THR A C 1
ATOM 705 O O . THR A 1 91 ? -14.796 -0.535 33.069 1.00 97.81 91 THR A O 1
ATOM 708 N N . ARG A 1 92 ? -14.430 -0.346 30.852 1.00 97.38 92 ARG A N 1
ATOM 709 C CA . ARG A 1 92 ? -15.735 -0.861 30.414 1.00 97.38 92 ARG A CA 1
ATOM 710 C C . ARG A 1 92 ? -15.559 -1.896 29.325 1.00 97.38 92 ARG A C 1
ATOM 712 O O . ARG A 1 92 ? -14.872 -1.635 28.344 1.00 97.38 92 ARG A O 1
ATOM 719 N N . GLU A 1 93 ? -16.200 -3.041 29.498 1.00 97.62 93 GLU A N 1
ATOM 720 C CA . GLU A 1 93 ? -16.293 -4.057 28.457 1.00 97.62 93 GLU A CA 1
ATOM 721 C C . GLU A 1 93 ? -17.587 -3.860 27.676 1.00 97.62 93 GLU A C 1
ATOM 723 O O . GLU A 1 93 ? -18.656 -3.708 28.263 1.00 97.62 93 GLU A O 1
ATOM 728 N N . ILE A 1 94 ? -17.481 -3.841 26.352 1.00 96.12 94 ILE A N 1
ATOM 729 C CA . ILE A 1 94 ? -18.609 -3.729 25.433 1.00 96.12 94 ILE A CA 1
ATOM 730 C C . ILE A 1 94 ? -18.512 -4.882 24.446 1.00 96.12 94 ILE A C 1
ATOM 732 O O . ILE A 1 94 ? -17.461 -5.109 23.845 1.00 96.12 94 ILE A O 1
ATOM 736 N N . ILE A 1 95 ? -19.620 -5.590 24.259 1.00 96.31 95 ILE A N 1
ATOM 737 C CA . ILE A 1 95 ? -19.742 -6.643 23.255 1.00 96.31 95 ILE A CA 1
ATOM 738 C C . ILE A 1 95 ? -20.606 -6.100 22.123 1.00 96.31 95 ILE A C 1
ATOM 740 O O . ILE A 1 95 ? -21.754 -5.722 22.340 1.00 96.31 95 ILE A O 1
ATOM 744 N N . ILE A 1 96 ? -20.055 -6.060 20.913 1.00 95.44 96 ILE A N 1
ATOM 745 C CA . ILE A 1 96 ? -20.820 -5.777 19.702 1.00 95.44 96 ILE A CA 1
ATOM 746 C C . ILE A 1 96 ? -21.187 -7.121 19.079 1.00 95.44 96 ILE A C 1
ATOM 748 O O . ILE A 1 96 ? -20.295 -7.801 18.557 1.00 95.44 96 ILE A O 1
ATOM 752 N N . PRO A 1 97 ? -22.468 -7.525 19.133 1.00 94.00 97 PRO A N 1
ATOM 753 C CA . PRO A 1 97 ? -22.862 -8.834 18.657 1.00 94.00 97 PRO A CA 1
ATOM 754 C C . PRO A 1 97 ? -22.718 -8.913 17.138 1.00 94.00 97 PRO A C 1
ATOM 756 O O . PRO A 1 97 ? -23.114 -8.001 16.406 1.00 94.00 97 PRO A O 1
ATOM 759 N N . ASN A 1 98 ? -22.214 -10.043 16.652 1.00 93.06 98 ASN A N 1
ATOM 760 C CA . ASN A 1 98 ? -22.053 -10.349 15.233 1.00 93.06 98 ASN A CA 1
ATOM 761 C C . ASN A 1 98 ? -23.359 -10.189 14.431 1.00 93.06 98 ASN A C 1
ATOM 763 O O . ASN A 1 98 ? -23.345 -9.857 13.243 1.00 93.06 98 ASN A O 1
ATOM 767 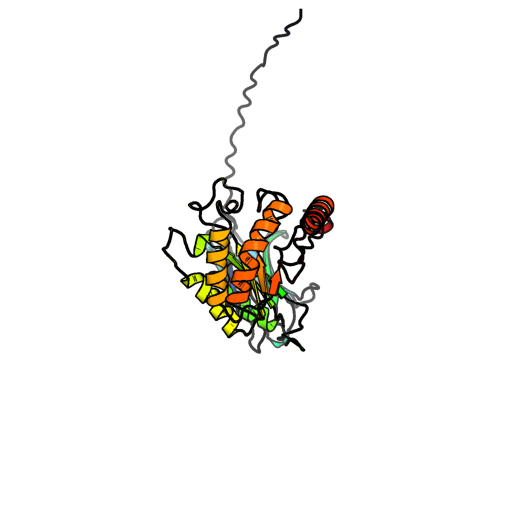N N . SER A 1 99 ? -24.507 -10.409 15.079 1.00 92.25 99 SER A N 1
ATOM 768 C CA . SER A 1 99 ? -25.835 -10.249 14.480 1.00 92.25 99 SER A CA 1
ATOM 769 C C . SER A 1 99 ? -26.150 -8.813 14.061 1.00 92.25 99 SER A C 1
ATOM 771 O O . SER A 1 99 ? -26.944 -8.637 13.140 1.00 92.25 99 SER A O 1
ATOM 773 N N . ARG A 1 100 ? -25.514 -7.804 14.674 1.00 89.50 100 ARG A N 1
ATOM 774 C CA . ARG A 1 100 ? -25.764 -6.387 14.381 1.00 89.50 100 ARG A CA 1
ATOM 775 C C . ARG A 1 100 ? -25.526 -6.052 12.914 1.00 89.50 100 ARG A C 1
ATOM 777 O O . ARG A 1 100 ? -26.364 -5.401 12.305 1.00 89.50 100 ARG A O 1
ATOM 784 N N . ARG A 1 101 ? -24.402 -6.535 12.369 1.00 91.19 101 ARG A N 1
ATOM 785 C CA . ARG A 1 101 ? -23.871 -6.221 11.030 1.00 91.19 101 ARG A CA 1
ATOM 786 C C . ARG A 1 101 ? -23.745 -4.711 10.739 1.00 91.19 101 ARG A C 1
ATOM 788 O O . ARG A 1 101 ? -24.363 -3.854 11.354 1.00 91.19 101 ARG A O 1
ATOM 795 N N . GLY A 1 102 ? -22.894 -4.375 9.776 1.00 92.94 102 GLY A N 1
ATOM 796 C CA . GLY A 1 102 ? -22.659 -2.992 9.365 1.00 92.94 102 GLY A CA 1
ATOM 797 C C . GLY A 1 102 ? -21.809 -2.191 10.351 1.00 92.94 102 GLY A C 1
ATOM 798 O O . GLY A 1 102 ? -21.116 -2.745 11.208 1.00 92.94 102 GLY A O 1
ATOM 799 N N . PHE A 1 103 ? -21.820 -0.873 10.166 1.00 95.19 103 PHE A N 1
ATOM 800 C CA . PHE A 1 103 ? -21.047 0.068 10.967 1.00 95.19 103 PHE A CA 1
ATOM 801 C C . PHE A 1 103 ? -21.679 0.288 12.336 1.00 95.19 103 PHE A C 1
ATOM 803 O O . PHE A 1 103 ? -22.901 0.367 12.470 1.00 95.19 103 PHE A O 1
ATOM 810 N N . PHE A 1 104 ? -20.830 0.466 13.339 1.00 95.81 104 PHE A N 1
ATOM 811 C CA . PHE A 1 104 ? -21.243 0.921 14.653 1.00 95.81 104 PHE A CA 1
ATOM 812 C C . PHE A 1 104 ? -20.359 2.062 15.147 1.00 95.81 104 PHE A C 1
ATOM 814 O O . PHE A 1 104 ? -19.195 2.210 14.763 1.00 95.81 104 PHE A O 1
ATOM 821 N N . ILE A 1 105 ? -20.943 2.848 16.038 1.00 97.12 105 ILE A N 1
ATOM 822 C CA . ILE A 1 105 ? -20.339 3.979 16.715 1.00 97.12 105 ILE A CA 1
ATOM 823 C C . ILE A 1 105 ? -20.662 3.833 18.204 1.00 97.12 105 ILE A C 1
ATOM 825 O O . ILE A 1 105 ? -21.824 3.695 18.582 1.00 97.12 105 ILE A O 1
ATOM 829 N N . ILE A 1 106 ? -19.636 3.837 19.051 1.00 97.31 106 ILE A N 1
ATOM 830 C CA . ILE A 1 106 ? -19.768 3.931 20.505 1.00 97.31 106 ILE A CA 1
ATOM 831 C C . ILE A 1 106 ? -19.435 5.351 20.921 1.00 97.31 106 ILE A C 1
ATOM 833 O O . ILE A 1 106 ? -18.302 5.800 20.753 1.00 97.31 106 ILE A O 1
ATOM 837 N N . HIS A 1 107 ? -20.414 6.028 21.503 1.00 97.06 107 HIS A N 1
ATOM 838 C CA . HIS A 1 107 ? -20.260 7.335 22.122 1.00 97.06 107 HIS A CA 1
ATOM 839 C C . HIS A 1 107 ? -20.007 7.128 23.609 1.00 97.06 107 HIS A C 1
ATOM 841 O O . HIS A 1 107 ? -20.889 6.652 24.318 1.00 97.06 107 HIS A O 1
ATOM 847 N N . TYR A 1 108 ? -18.814 7.477 24.079 1.00 97.81 108 TYR A N 1
ATOM 848 C CA . TYR A 1 108 ? -18.474 7.531 25.498 1.00 97.81 108 TYR A CA 1
ATOM 849 C C . TYR A 1 108 ? -18.481 8.993 25.930 1.00 97.81 108 TYR A C 1
ATOM 851 O O . TYR A 1 108 ? -17.753 9.798 25.352 1.00 97.81 108 TYR A O 1
ATOM 859 N N . SER A 1 109 ? -19.283 9.351 26.927 1.00 97.38 109 SER A N 1
ATOM 860 C CA . SER A 1 109 ? -19.390 10.720 27.434 1.00 97.38 109 SER A CA 1
ATOM 861 C C . SER A 1 109 ? -19.359 10.759 28.957 1.00 97.38 109 SER A C 1
ATOM 863 O O . SER A 1 109 ? -19.901 9.883 29.623 1.00 97.38 109 SER A O 1
ATOM 865 N N . LEU A 1 110 ? -18.761 11.811 29.510 1.00 96.81 110 LEU A N 1
ATOM 866 C CA . LEU A 1 110 ? -18.912 12.186 30.912 1.00 96.81 110 LEU A CA 1
ATOM 867 C C . LEU A 1 110 ? -19.688 13.494 30.973 1.00 96.81 110 LEU A C 1
ATOM 869 O O . LEU A 1 110 ? -19.312 14.476 30.329 1.00 96.81 110 LEU A O 1
ATOM 873 N N . VAL A 1 111 ? -20.758 13.503 31.758 1.00 97.00 111 VAL A N 1
ATOM 874 C CA . VAL A 1 111 ? -21.614 14.664 31.983 1.00 97.00 111 VAL A CA 1
ATOM 875 C C . VAL A 1 111 ? -21.500 15.095 33.435 1.00 97.00 111 VAL A C 1
ATOM 877 O O . VAL A 1 111 ? -21.660 14.289 34.349 1.00 97.00 111 VAL A O 1
ATOM 880 N N . GLN A 1 112 ? -21.258 16.377 33.669 1.00 94.75 112 GLN A N 1
ATOM 881 C CA . GLN A 1 112 ? -21.236 16.956 35.007 1.00 94.75 112 GLN A CA 1
ATOM 882 C C . GLN A 1 112 ? -22.000 18.277 34.981 1.00 94.75 112 GLN A C 1
ATOM 884 O O . GLN A 1 112 ? -21.802 19.097 34.088 1.00 94.75 112 GLN A O 1
ATOM 889 N N . LYS A 1 113 ? -22.912 18.475 35.943 1.00 93.12 113 LYS A N 1
ATOM 890 C CA . LYS A 1 113 ? -23.762 19.681 36.038 1.00 93.12 113 LYS A CA 1
ATOM 891 C C . LYS A 1 113 ? -24.507 20.009 34.728 1.00 93.12 113 LYS A C 1
ATOM 893 O O . LYS A 1 113 ? -24.614 21.167 34.343 1.00 93.12 113 LYS A O 1
ATOM 898 N N . GLY A 1 114 ? -25.001 18.979 34.038 1.00 92.00 114 GLY A N 1
ATOM 899 C CA . GLY A 1 114 ? -25.766 19.122 32.793 1.00 92.00 114 GLY A CA 1
ATOM 900 C C . GLY A 1 114 ? -24.937 19.397 31.531 1.00 92.00 114 GLY A C 1
ATOM 901 O O . GLY A 1 114 ? -25.523 19.548 30.465 1.00 92.00 114 GLY A O 1
ATOM 902 N N . ALA A 1 115 ? -23.603 19.430 31.617 1.00 94.50 115 ALA A N 1
ATOM 903 C CA . ALA A 1 115 ? -22.719 19.641 30.471 1.00 94.50 115 ALA A CA 1
ATOM 904 C C . ALA A 1 115 ? -21.852 18.406 30.189 1.00 94.50 115 ALA A C 1
ATOM 906 O O . ALA A 1 115 ? -21.355 17.773 31.121 1.00 94.50 115 ALA A O 1
ATOM 907 N N . ILE A 1 116 ? -21.637 18.085 28.908 1.00 95.44 116 ILE A N 1
ATOM 908 C CA . ILE A 1 116 ? -20.636 17.092 28.490 1.00 95.44 116 ILE A CA 1
ATOM 909 C C . ILE A 1 116 ? -19.253 17.694 28.747 1.00 95.44 116 ILE A C 1
ATOM 911 O O . ILE A 1 116 ? -18.851 18.644 28.080 1.00 95.44 116 ILE A O 1
ATOM 915 N N . ILE A 1 117 ? -18.530 17.135 29.712 1.00 93.69 117 ILE A N 1
ATOM 916 C CA . ILE A 1 117 ? -17.177 17.572 30.087 1.00 93.69 117 ILE A CA 1
ATOM 917 C C . ILE A 1 117 ? -16.085 16.73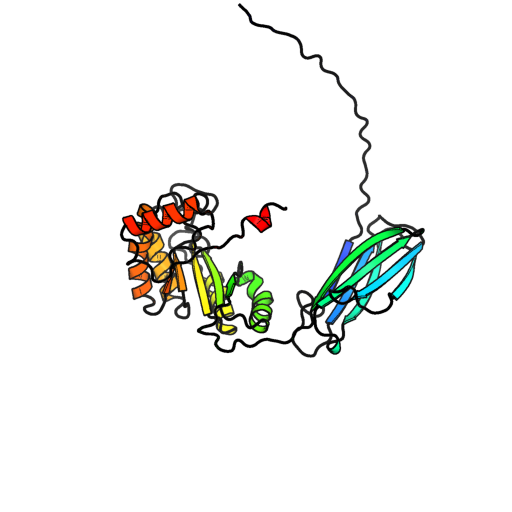9 29.410 1.00 93.69 117 ILE A C 1
ATOM 919 O O . ILE A 1 117 ? -14.925 17.136 29.378 1.00 93.69 117 ILE A O 1
ATOM 923 N N . TYR A 1 118 ? -16.451 15.577 28.868 1.00 94.69 118 TYR A N 1
ATOM 924 C CA . TYR A 1 118 ? -15.563 14.709 28.107 1.00 94.69 118 TYR A CA 1
ATOM 925 C C . TYR A 1 118 ? -16.380 13.866 27.137 1.00 94.69 118 TYR A C 1
ATOM 927 O O . TYR A 1 118 ? -17.438 13.365 27.516 1.00 94.69 118 TYR A O 1
ATOM 935 N N . ASN A 1 119 ? -15.882 13.660 25.920 1.00 95.62 119 ASN A N 1
ATOM 936 C CA . ASN A 1 119 ? -16.437 12.655 25.022 1.00 95.62 119 ASN A CA 1
ATOM 937 C C . ASN A 1 119 ? -15.365 12.023 24.128 1.00 95.62 119 ASN A C 1
ATOM 939 O O . ASN A 1 119 ? -14.365 12.657 23.780 1.00 95.62 119 ASN A O 1
ATOM 943 N N . LYS A 1 120 ? -15.598 10.766 23.752 1.00 96.69 120 LYS A N 1
ATOM 944 C CA . LYS A 1 120 ? -14.857 10.039 22.721 1.00 96.69 120 LYS A CA 1
ATOM 945 C C . LYS A 1 120 ? -15.797 9.160 21.921 1.00 96.69 120 LYS A C 1
ATOM 947 O O . LYS A 1 120 ? -16.808 8.678 22.423 1.00 96.69 120 LYS A O 1
ATOM 952 N N . THR A 1 121 ? -15.409 8.938 20.673 1.00 95.88 121 THR A N 1
ATOM 953 C CA . THR A 1 121 ? -16.101 8.037 19.762 1.00 95.88 121 THR A CA 1
ATOM 954 C C . THR A 1 121 ? -15.197 6.863 19.413 1.00 95.88 121 THR A C 1
ATOM 956 O O . THR A 1 121 ? -14.019 7.059 19.114 1.00 95.88 121 THR A O 1
ATOM 959 N N . VAL A 1 122 ? -15.753 5.654 19.426 1.00 97.12 122 VAL A N 1
ATOM 960 C CA . VAL A 1 122 ? -15.108 4.442 18.911 1.00 97.12 122 VAL A CA 1
ATOM 961 C C . VAL A 1 122 ? -15.931 3.927 17.748 1.00 97.12 122 VAL A C 1
ATOM 963 O O . VAL A 1 122 ? -17.119 3.664 17.905 1.00 97.12 122 VAL A O 1
ATOM 966 N N . THR A 1 123 ? -15.312 3.775 16.586 1.00 97.00 123 THR A N 1
ATOM 967 C CA . THR A 1 123 ? -15.972 3.225 15.401 1.00 97.00 123 THR A CA 1
ATOM 968 C C . THR A 1 123 ? -15.496 1.809 15.130 1.00 97.00 123 THR A C 1
ATOM 970 O O . THR A 1 123 ? -14.393 1.414 15.518 1.00 97.00 123 THR A O 1
ATOM 973 N N . GLY A 1 124 ? -16.340 1.045 14.452 1.00 95.88 124 GLY A N 1
ATOM 974 C CA . GLY A 1 124 ? -15.991 -0.258 13.912 1.00 95.88 124 GLY A CA 1
ATOM 975 C C . GLY A 1 124 ? -17.060 -0.755 12.955 1.00 95.88 124 GLY A C 1
ATOM 976 O O . GLY A 1 124 ? -18.042 -0.060 12.673 1.00 95.88 124 GLY A O 1
ATOM 977 N N . ALA A 1 125 ? -16.862 -1.960 12.436 1.00 95.38 125 ALA A N 1
ATOM 978 C CA . ALA A 1 125 ? -17.809 -2.573 11.524 1.00 95.38 125 ALA A CA 1
ATOM 979 C C . ALA A 1 125 ? -17.789 -4.098 11.622 1.00 95.38 125 ALA A C 1
ATOM 981 O O . ALA A 1 125 ? -16.739 -4.711 11.801 1.00 95.38 125 ALA A O 1
ATOM 982 N N . ILE A 1 126 ? -18.959 -4.708 11.446 1.00 94.81 126 ILE A N 1
ATOM 983 C CA . ILE A 1 126 ? -19.100 -6.154 11.266 1.00 94.81 126 ILE A CA 1
ATOM 984 C C . ILE A 1 126 ? -19.626 -6.381 9.852 1.00 94.81 126 ILE A C 1
ATOM 986 O O . ILE A 1 126 ? -20.820 -6.245 9.570 1.00 94.81 126 ILE A O 1
ATOM 990 N N . LEU A 1 127 ? -18.718 -6.681 8.937 1.00 93.69 127 LEU A N 1
ATOM 991 C CA . LEU A 1 127 ? -18.979 -6.764 7.507 1.00 93.69 127 LEU A CA 1
ATOM 992 C C . LEU A 1 127 ? -19.108 -8.223 7.061 1.00 93.69 127 LEU A C 1
ATOM 994 O O . LEU A 1 127 ? -18.860 -9.155 7.821 1.00 93.69 127 LEU A O 1
ATOM 998 N N . LYS A 1 128 ? -19.541 -8.424 5.818 1.00 91.81 128 LYS A N 1
ATOM 999 C CA . LYS A 1 128 ? -19.457 -9.725 5.147 1.00 91.81 128 LYS A CA 1
ATOM 1000 C C . LYS A 1 128 ? -18.279 -9.686 4.175 1.00 91.81 128 LYS A C 1
ATOM 1002 O O . LYS A 1 128 ? -18.146 -8.673 3.484 1.00 91.81 128 LYS A O 1
ATOM 1007 N N . PRO A 1 129 ? -17.453 -10.744 4.090 1.00 92.12 129 PRO A N 1
ATOM 1008 C CA . PRO A 1 129 ? -16.425 -10.823 3.073 1.00 92.12 129 PRO A CA 1
ATOM 1009 C C . PRO A 1 129 ? -17.058 -10.751 1.686 1.00 92.12 129 PRO A C 1
ATOM 1011 O O . PRO A 1 129 ? -18.072 -11.401 1.417 1.00 92.12 129 PRO A O 1
ATOM 1014 N N . ILE A 1 130 ? -16.436 -9.986 0.803 1.00 91.00 130 ILE A N 1
ATOM 1015 C CA . ILE A 1 130 ? -16.775 -9.911 -0.610 1.00 91.00 130 ILE A CA 1
ATOM 1016 C C . ILE A 1 130 ? -15.713 -10.698 -1.366 1.00 91.00 130 ILE A C 1
ATOM 1018 O O . ILE A 1 130 ? -14.518 -10.561 -1.118 1.00 91.00 130 ILE A O 1
ATOM 1022 N N . THR A 1 131 ? -16.148 -11.533 -2.303 1.00 86.19 131 THR A N 1
ATOM 1023 C CA . THR A 1 131 ? -15.246 -12.193 -3.250 1.00 86.19 131 THR A CA 1
ATOM 1024 C C . THR A 1 131 ? -15.395 -11.509 -4.600 1.00 86.19 131 THR A C 1
ATOM 1026 O O . THR A 1 131 ? -16.514 -11.367 -5.093 1.00 86.19 131 THR A O 1
ATOM 1029 N N . ALA A 1 132 ? -14.285 -11.074 -5.200 1.00 85.88 132 ALA A N 1
ATOM 1030 C CA . ALA A 1 132 ? -14.311 -10.562 -6.565 1.00 85.88 132 ALA A CA 1
ATOM 1031 C C . ALA A 1 132 ? -14.766 -11.659 -7.532 1.00 85.88 132 ALA A C 1
ATOM 1033 O O . ALA A 1 132 ? -14.230 -12.765 -7.513 1.00 85.88 132 ALA A O 1
ATOM 1034 N N . LEU A 1 133 ? -15.723 -11.328 -8.404 1.00 85.06 133 LEU A N 1
ATOM 1035 C CA . LEU A 1 133 ? -16.229 -12.252 -9.424 1.00 85.06 133 LEU A CA 1
ATOM 1036 C C . LEU A 1 133 ? -15.139 -12.650 -10.428 1.00 85.06 133 LEU A C 1
ATOM 1038 O O . LEU A 1 133 ? -15.067 -13.804 -10.834 1.00 85.06 133 LEU A O 1
ATOM 1042 N N . ASN A 1 134 ? -14.283 -11.697 -10.805 1.00 88.50 134 ASN A N 1
ATOM 1043 C CA . ASN A 1 134 ? -13.126 -11.925 -11.663 1.00 88.50 134 ASN A CA 1
ATOM 1044 C C . ASN A 1 134 ? -11.922 -11.142 -11.108 1.00 88.50 134 ASN A C 1
ATOM 1046 O O . ASN A 1 134 ? -11.776 -9.960 -11.423 1.00 88.50 134 ASN A O 1
ATOM 1050 N N . PRO A 1 135 ? -11.089 -11.758 -10.248 1.00 85.94 135 PRO A N 1
ATOM 1051 C CA . PRO A 1 135 ? -9.942 -11.085 -9.645 1.00 85.94 135 PRO A CA 1
ATOM 1052 C C . PRO A 1 135 ? -8.924 -10.566 -10.668 1.00 85.94 135 PRO A C 1
ATOM 1054 O O . PRO A 1 135 ? -8.418 -9.454 -10.511 1.00 85.94 135 PRO A O 1
ATOM 1057 N N . ASP A 1 136 ? -8.671 -11.332 -11.732 1.00 85.62 136 ASP A N 1
ATOM 1058 C CA . ASP A 1 136 ? -7.671 -11.020 -12.764 1.00 85.62 136 ASP A CA 1
ATOM 1059 C C . ASP A 1 136 ? -8.079 -9.839 -13.645 1.00 85.62 136 ASP A C 1
ATOM 1061 O O . ASP A 1 136 ? -7.230 -9.060 -14.071 1.00 85.62 136 ASP A O 1
ATOM 1065 N N . SER A 1 137 ? -9.379 -9.662 -13.882 1.00 86.44 137 SER A N 1
ATOM 1066 C CA . SER A 1 137 ? -9.927 -8.511 -14.615 1.00 86.44 137 SER A CA 1
ATOM 1067 C C . SER A 1 137 ? -10.631 -7.504 -13.703 1.00 86.44 137 SER A C 1
ATOM 1069 O O . SER A 1 137 ? -11.445 -6.710 -14.175 1.00 86.44 137 SER A O 1
ATOM 1071 N N . SER A 1 138 ? -10.364 -7.541 -12.394 1.00 90.12 138 SER A N 1
ATOM 1072 C CA . SER A 1 138 ? -10.994 -6.618 -11.453 1.00 90.12 138 SER A CA 1
ATOM 1073 C C . SER A 1 138 ? -10.524 -5.188 -11.728 1.00 90.12 138 SER A C 1
ATOM 1075 O O . SER A 1 138 ? -9.315 -4.958 -11.765 1.00 90.12 138 SER A O 1
ATOM 1077 N N . PRO A 1 139 ? -11.436 -4.208 -11.853 1.00 89.00 139 PRO A N 1
ATOM 1078 C CA . PRO A 1 139 ? -11.058 -2.804 -11.989 1.00 89.00 139 PRO A CA 1
ATOM 1079 C C . PRO A 1 139 ? -10.686 -2.165 -10.641 1.00 89.00 139 PRO A C 1
ATOM 1081 O O . PRO A 1 139 ? -10.345 -0.987 -10.594 1.00 89.00 139 PRO A O 1
ATOM 1084 N N . ILE A 1 140 ? -10.797 -2.909 -9.532 1.00 91.44 140 ILE A N 1
ATOM 1085 C CA . ILE A 1 140 ? -10.635 -2.377 -8.179 1.00 91.44 140 ILE A CA 1
ATOM 1086 C C . ILE A 1 140 ? -9.306 -2.842 -7.586 1.00 91.44 140 ILE A C 1
ATOM 1088 O O . ILE A 1 140 ? -9.068 -4.039 -7.371 1.00 91.44 140 ILE A O 1
ATOM 1092 N N . GLY A 1 141 ? -8.478 -1.856 -7.254 1.00 93.81 141 GLY A N 1
ATOM 1093 C CA . GLY A 1 141 ? -7.236 -2.013 -6.516 1.00 93.81 141 GLY A CA 1
ATOM 1094 C C . GLY A 1 141 ? -7.113 -1.024 -5.370 1.00 93.81 141 GLY A C 1
ATOM 1095 O O . GLY A 1 141 ? -7.891 -0.077 -5.259 1.00 93.81 141 GLY A O 1
ATOM 1096 N N . ILE A 1 142 ? -6.112 -1.242 -4.526 1.00 95.25 142 ILE A N 1
ATOM 1097 C CA . ILE A 1 142 ? -5.753 -0.317 -3.454 1.00 95.25 142 ILE A CA 1
ATOM 1098 C C . ILE A 1 142 ? -4.244 -0.111 -3.407 1.00 95.25 142 ILE A C 1
ATOM 1100 O O . ILE A 1 142 ? -3.468 -1.016 -3.710 1.00 95.25 142 ILE A O 1
ATOM 1104 N N . TYR A 1 143 ? -3.822 1.087 -3.018 1.00 93.88 143 TYR A N 1
ATOM 1105 C CA . TYR A 1 143 ? -2.432 1.342 -2.674 1.00 93.88 143 TYR A CA 1
ATOM 1106 C C . TYR A 1 143 ? -2.183 1.005 -1.199 1.00 93.88 143 TYR A C 1
ATOM 1108 O O . TYR A 1 143 ? -2.881 1.521 -0.327 1.00 93.88 143 TYR A O 1
ATOM 1116 N N . CYS A 1 144 ? -1.170 0.183 -0.919 1.00 94.19 144 CYS A N 1
ATOM 1117 C CA . CYS A 1 144 ? -0.738 -0.152 0.438 1.00 94.19 144 CYS A CA 1
ATOM 1118 C C . CYS A 1 144 ? 0.678 0.376 0.687 1.00 94.19 144 CYS A C 1
ATOM 1120 O O . CYS A 1 144 ? 1.630 0.030 -0.019 1.00 94.19 144 CYS A O 1
ATOM 1122 N N . HIS A 1 145 ? 0.832 1.195 1.727 1.00 90.69 145 HIS A N 1
ATOM 1123 C CA . HIS A 1 145 ? 2.125 1.762 2.096 1.00 90.69 145 HIS A CA 1
ATOM 1124 C C . HIS A 1 145 ? 2.900 0.805 3.013 1.00 90.69 145 HIS A C 1
ATOM 1126 O O . HIS A 1 145 ? 2.358 0.311 4.000 1.00 90.69 145 HIS A O 1
ATOM 1132 N N . ASN A 1 146 ? 4.192 0.590 2.733 1.00 90.00 146 ASN A N 1
ATOM 1133 C CA . ASN A 1 146 ? 5.084 -0.284 3.511 1.00 90.00 146 ASN A CA 1
ATOM 1134 C C . ASN A 1 146 ? 4.471 -1.663 3.817 1.00 90.00 146 ASN A C 1
ATOM 1136 O O . ASN A 1 146 ? 4.287 -2.033 4.977 1.00 90.00 146 ASN A O 1
ATOM 1140 N N . ILE A 1 147 ? 4.168 -2.443 2.778 1.00 94.94 147 ILE A N 1
ATOM 1141 C CA . ILE A 1 147 ? 3.520 -3.760 2.909 1.00 94.94 147 ILE A CA 1
ATOM 1142 C C . ILE A 1 147 ? 4.286 -4.687 3.869 1.00 94.94 147 ILE A C 1
ATOM 1144 O O . ILE A 1 147 ? 3.667 -5.363 4.684 1.00 94.94 147 ILE A O 1
ATOM 1148 N N . PHE A 1 148 ? 5.620 -4.663 3.865 1.00 92.88 148 PHE A N 1
ATOM 1149 C CA . PHE A 1 148 ? 6.445 -5.408 4.825 1.00 92.88 148 PHE A CA 1
ATOM 1150 C C . PHE A 1 148 ? 6.157 -5.075 6.303 1.00 92.88 148 PHE A C 1
ATOM 1152 O O . PHE A 1 148 ? 6.319 -5.933 7.164 1.00 92.88 148 PHE A O 1
ATOM 1159 N N . GLN A 1 149 ? 5.734 -3.845 6.612 1.00 91.62 149 GLN A N 1
ATOM 1160 C CA . GLN A 1 149 ? 5.367 -3.412 7.965 1.00 91.62 149 GLN A CA 1
ATOM 1161 C C . GLN A 1 149 ? 3.887 -3.648 8.249 1.00 91.62 149 GLN A C 1
ATOM 1163 O O . GLN A 1 149 ? 3.547 -4.232 9.274 1.00 91.62 149 GLN A O 1
ATOM 1168 N N . ASN A 1 150 ? 3.004 -3.200 7.357 1.00 89.62 150 ASN A N 1
ATOM 1169 C CA . ASN A 1 150 ? 1.571 -3.109 7.647 1.00 89.62 150 ASN A CA 1
ATOM 1170 C C . ASN A 1 150 ? 0.747 -4.254 7.048 1.00 89.62 150 ASN A C 1
ATOM 1172 O O . ASN A 1 150 ? -0.373 -4.512 7.492 1.00 89.62 150 ASN A O 1
ATOM 1176 N N . GLY A 1 151 ? 1.301 -4.989 6.082 1.00 90.06 151 GLY A N 1
ATOM 1177 C CA . GLY A 1 151 ? 0.565 -5.961 5.279 1.00 90.06 151 GLY A CA 1
ATOM 1178 C C . GLY A 1 151 ? -0.061 -7.090 6.094 1.00 90.06 151 GLY A C 1
ATOM 1179 O O . GLY A 1 151 ? -1.168 -7.516 5.790 1.00 90.06 151 GLY A O 1
ATOM 1180 N N . HIS A 1 152 ? 0.572 -7.517 7.190 1.00 87.50 152 HIS A N 1
ATOM 1181 C CA . HIS A 1 152 ? 0.003 -8.532 8.085 1.00 87.50 152 HIS A CA 1
ATOM 1182 C C . HIS A 1 152 ? -1.320 -8.100 8.748 1.00 87.50 152 HIS A C 1
ATOM 1184 O O . HIS A 1 152 ? -2.112 -8.959 9.127 1.00 87.50 152 HIS A O 1
ATOM 1190 N N . LYS A 1 153 ? -1.571 -6.789 8.878 1.00 86.00 153 LYS A N 1
ATOM 1191 C CA . LYS A 1 153 ? -2.830 -6.226 9.394 1.00 86.00 153 LYS A CA 1
ATOM 1192 C C . LYS A 1 153 ? -3.783 -5.847 8.267 1.00 86.00 153 LYS A C 1
ATOM 1194 O O . LYS A 1 153 ? -4.975 -6.110 8.363 1.00 86.00 153 LYS A O 1
ATOM 1199 N N . GLU A 1 154 ? -3.262 -5.220 7.216 1.00 90.50 154 GLU A N 1
ATOM 1200 C CA . GLU A 1 154 ? -4.073 -4.616 6.155 1.00 90.50 154 GLU A CA 1
ATOM 1201 C C . GLU A 1 154 ? -4.547 -5.634 5.112 1.00 90.50 154 GLU A C 1
ATOM 1203 O O . GLU A 1 154 ? -5.718 -5.629 4.740 1.00 90.50 154 GLU A O 1
ATOM 1208 N N . LEU A 1 155 ? -3.677 -6.541 4.657 1.00 94.25 155 LEU A N 1
ATOM 1209 C CA . LEU A 1 155 ? -3.985 -7.459 3.556 1.00 94.25 155 LEU A CA 1
ATOM 1210 C C . LEU A 1 155 ? -5.163 -8.413 3.829 1.00 94.25 155 LEU A C 1
ATOM 1212 O O . LEU A 1 155 ? -5.959 -8.602 2.906 1.00 94.25 155 LEU A O 1
ATOM 1216 N N . PRO A 1 156 ? -5.360 -8.970 5.046 1.00 91.62 156 PRO A N 1
ATOM 1217 C CA . PRO A 1 156 ? -6.576 -9.722 5.355 1.00 91.62 156 PRO A CA 1
ATOM 1218 C C . PRO A 1 156 ? -7.853 -8.893 5.157 1.00 91.62 156 PRO A C 1
ATOM 1220 O O . PRO A 1 156 ? -8.837 -9.389 4.608 1.00 91.62 156 PRO A O 1
ATOM 1223 N N . LEU A 1 157 ? -7.831 -7.621 5.575 1.00 91.19 157 LEU A N 1
ATOM 1224 C CA . LEU A 1 157 ? -8.970 -6.709 5.445 1.00 91.19 157 LEU A CA 1
ATOM 1225 C C . LEU A 1 157 ? -9.227 -6.393 3.969 1.00 91.19 157 LEU A C 1
ATOM 1227 O O . LEU A 1 157 ? -10.347 -6.558 3.491 1.00 91.19 157 LEU A O 1
ATOM 1231 N N . VAL A 1 158 ? -8.175 -6.026 3.232 1.00 93.25 158 VAL A N 1
ATOM 1232 C CA . VAL A 1 158 ? -8.229 -5.749 1.788 1.00 93.25 158 VAL A CA 1
ATOM 1233 C C . VAL A 1 158 ? -8.785 -6.955 1.028 1.00 93.25 158 VAL A C 1
ATOM 1235 O O . VAL A 1 158 ? -9.658 -6.798 0.172 1.00 93.25 158 VAL A O 1
ATOM 1238 N N . LYS A 1 159 ? -8.354 -8.174 1.377 1.00 92.62 159 LYS A N 1
ATOM 1239 C CA . LYS A 1 159 ? -8.856 -9.400 0.749 1.00 92.62 159 LYS A CA 1
ATOM 1240 C C . LYS A 1 159 ? -10.342 -9.610 1.023 1.00 92.62 159 LYS A C 1
ATOM 1242 O O . LYS A 1 159 ? -11.091 -9.913 0.098 1.00 92.62 159 LYS A O 1
ATOM 1247 N N . ASN A 1 160 ? -10.776 -9.407 2.266 1.00 92.81 160 ASN A N 1
ATOM 1248 C CA . ASN A 1 160 ? -12.182 -9.526 2.646 1.00 92.81 160 ASN A CA 1
ATOM 1249 C C . ASN A 1 160 ? -13.070 -8.430 2.038 1.00 92.81 160 ASN A C 1
ATOM 1251 O O . ASN A 1 160 ? -14.277 -8.619 1.937 1.00 92.81 160 ASN A O 1
ATOM 1255 N N . MET A 1 161 ? -12.509 -7.310 1.582 1.00 91.25 161 MET A N 1
ATOM 1256 C CA . MET A 1 161 ? -13.242 -6.302 0.806 1.00 91.25 161 MET A CA 1
ATOM 1257 C C . MET A 1 161 ? -13.443 -6.704 -0.666 1.00 91.25 161 MET A C 1
ATOM 1259 O O . MET A 1 161 ? -14.056 -5.955 -1.423 1.00 91.25 161 MET A O 1
ATOM 1263 N N . GLY A 1 162 ? -12.934 -7.863 -1.095 1.00 92.50 162 GLY A N 1
ATOM 1264 C CA . GLY A 1 162 ? -12.991 -8.310 -2.488 1.00 92.50 162 GLY A CA 1
ATOM 1265 C C . GLY A 1 162 ? -12.024 -7.566 -3.407 1.00 92.50 162 GLY A C 1
ATOM 1266 O O . GLY A 1 162 ? -12.095 -7.708 -4.626 1.00 92.50 162 GLY A O 1
ATOM 1267 N N . ILE A 1 163 ? -11.100 -6.782 -2.851 1.00 95.44 163 ILE A N 1
ATOM 1268 C CA . ILE A 1 163 ? -10.076 -6.096 -3.635 1.00 95.44 163 ILE A CA 1
ATOM 1269 C C . ILE A 1 163 ? -9.100 -7.144 -4.169 1.00 95.44 163 ILE A C 1
ATOM 1271 O O . ILE A 1 163 ? -8.727 -8.087 -3.470 1.00 95.44 163 ILE A O 1
ATOM 1275 N N . SER A 1 164 ? -8.721 -7.002 -5.437 1.00 95.25 164 SER A N 1
ATOM 1276 C CA . SER A 1 164 ? -7.888 -7.996 -6.128 1.00 95.25 164 SER A CA 1
ATOM 1277 C C . SER A 1 164 ? -6.514 -7.464 -6.510 1.00 95.25 164 SER A C 1
ATOM 1279 O O . SER A 1 164 ? -5.590 -8.260 -6.639 1.00 95.25 164 SER A O 1
ATOM 1281 N N . TRP A 1 165 ? -6.354 -6.144 -6.621 1.00 96.88 165 TRP A N 1
ATOM 1282 C CA . TRP A 1 165 ? -5.083 -5.504 -6.944 1.00 96.88 165 TRP A CA 1
ATOM 1283 C C . TRP A 1 165 ? -4.501 -4.767 -5.744 1.00 96.88 165 TRP A C 1
ATOM 1285 O O . TRP A 1 165 ? -5.213 -4.028 -5.060 1.00 96.88 165 TRP A O 1
ATOM 1295 N N . VAL A 1 166 ? -3.196 -4.916 -5.529 1.00 97.38 166 VAL A N 1
ATOM 1296 C CA . VAL A 1 166 ? -2.450 -4.091 -4.575 1.00 97.38 166 VAL A CA 1
ATOM 1297 C C . VAL A 1 166 ? -1.306 -3.395 -5.296 1.00 97.38 166 VAL A C 1
ATOM 1299 O O . VAL A 1 166 ? -0.452 -4.044 -5.904 1.00 97.38 166 VAL A O 1
ATOM 1302 N N . ARG A 1 167 ? -1.292 -2.064 -5.195 1.00 95.75 167 ARG A N 1
ATOM 1303 C CA . ARG A 1 167 ? -0.185 -1.204 -5.612 1.00 95.75 167 ARG A CA 1
ATOM 1304 C C . ARG A 1 167 ? 0.723 -0.931 -4.417 1.00 95.75 167 ARG A C 1
ATOM 1306 O O . ARG A 1 167 ? 0.241 -0.572 -3.345 1.00 95.75 167 ARG A O 1
ATOM 1313 N N . GLY A 1 168 ? 2.029 -1.056 -4.601 1.00 95.19 168 GLY A N 1
ATOM 1314 C CA . GLY A 1 168 ? 3.030 -0.709 -3.591 1.00 95.19 168 GLY A CA 1
ATOM 1315 C C . GLY A 1 168 ? 4.289 -0.113 -4.210 1.00 95.19 168 GLY A C 1
ATOM 1316 O O . GLY A 1 168 ? 4.391 0.013 -5.428 1.00 95.19 168 GLY A O 1
ATOM 1317 N N . ASN A 1 169 ? 5.274 0.205 -3.371 1.00 94.00 169 ASN A N 1
ATOM 1318 C CA . ASN A 1 169 ? 6.554 0.751 -3.816 1.00 94.00 169 ASN A CA 1
ATOM 1319 C C . ASN A 1 169 ? 7.703 -0.206 -3.503 1.00 94.00 169 ASN A C 1
ATOM 1321 O O . ASN A 1 169 ? 7.819 -0.721 -2.390 1.00 94.00 169 ASN A O 1
ATOM 1325 N N . LEU A 1 170 ? 8.599 -0.348 -4.470 1.00 95.94 170 LEU A N 1
ATOM 1326 C CA . LEU A 1 170 ? 9.920 -0.931 -4.329 1.00 95.94 170 LEU A CA 1
ATOM 1327 C C . LEU A 1 170 ? 10.916 0.201 -4.580 1.00 95.94 170 LEU A C 1
ATOM 1329 O O . LEU A 1 170 ? 11.088 0.664 -5.704 1.00 95.94 170 LEU A O 1
ATOM 1333 N N . ALA A 1 171 ? 11.513 0.709 -3.505 1.00 95.19 171 ALA A N 1
ATOM 1334 C CA . ALA A 1 171 ? 12.473 1.797 -3.597 1.00 95.19 171 ALA A CA 1
ATOM 1335 C C . ALA A 1 171 ? 13.905 1.242 -3.581 1.00 95.19 171 ALA A C 1
ATOM 1337 O O . ALA A 1 171 ? 14.316 0.664 -2.581 1.00 95.19 171 ALA A O 1
ATOM 1338 N N . TRP A 1 172 ? 14.673 1.449 -4.650 1.00 97.31 172 TRP A N 1
ATOM 1339 C CA . TRP A 1 172 ? 16.066 1.037 -4.825 1.00 97.31 172 TRP A CA 1
ATOM 1340 C C . TRP A 1 172 ? 16.926 1.363 -3.600 1.00 97.31 172 TRP A C 1
ATOM 1342 O O . TRP A 1 172 ? 17.595 0.478 -3.070 1.00 97.31 172 TRP A O 1
ATOM 1352 N N . ARG A 1 173 ? 16.805 2.578 -3.049 1.00 95.50 173 ARG A N 1
ATOM 1353 C CA . ARG A 1 173 ? 17.508 2.999 -1.823 1.00 95.50 173 ARG A CA 1
ATOM 1354 C C . ARG A 1 173 ? 17.306 2.092 -0.606 1.00 95.50 173 ARG A C 1
ATOM 1356 O O . ARG A 1 173 ? 18.099 2.146 0.328 1.00 95.50 173 ARG A O 1
ATOM 1363 N N . ILE A 1 174 ? 16.216 1.327 -0.563 1.00 94.31 174 ILE A N 1
ATOM 1364 C CA . ILE A 1 174 ? 15.928 0.396 0.532 1.00 94.31 174 ILE A CA 1
ATOM 1365 C C . ILE A 1 174 ? 16.745 -0.885 0.371 1.00 94.31 174 ILE A C 1
ATOM 1367 O O . ILE A 1 174 ? 17.183 -1.425 1.386 1.00 94.31 174 ILE A O 1
ATOM 1371 N N . PHE A 1 175 ? 16.964 -1.325 -0.870 1.00 96.06 175 PHE A N 1
ATOM 1372 C CA . PHE A 1 175 ? 17.595 -2.605 -1.187 1.00 96.06 175 PHE A CA 1
ATOM 1373 C C . PHE A 1 175 ? 19.100 -2.507 -1.410 1.00 96.06 175 PHE A C 1
ATOM 1375 O O . PHE A 1 175 ? 19.798 -3.471 -1.139 1.00 96.06 175 PHE A O 1
ATOM 1382 N N . GLU A 1 176 ? 19.612 -1.365 -1.866 1.00 97.00 176 GLU A N 1
ATOM 1383 C CA . GLU A 1 176 ? 21.047 -1.158 -2.098 1.00 97.00 176 GLU A CA 1
ATOM 1384 C C . GLU A 1 176 ? 21.510 0.130 -1.410 1.00 97.00 176 GLU A C 1
ATOM 1386 O O . GLU A 1 176 ? 21.765 1.171 -2.022 1.00 97.00 176 GLU A O 1
ATOM 1391 N N . ARG A 1 177 ? 21.560 0.083 -0.076 1.00 95.38 177 ARG A N 1
ATOM 1392 C CA . ARG A 1 177 ? 21.956 1.244 0.742 1.00 95.38 177 ARG A CA 1
ATOM 1393 C C . ARG A 1 177 ? 23.403 1.660 0.483 1.00 95.38 177 ARG A C 1
ATOM 1395 O O . ARG A 1 177 ? 23.718 2.844 0.539 1.00 95.38 177 ARG A O 1
ATOM 1402 N N . GLU A 1 178 ? 24.244 0.682 0.170 1.00 95.31 178 GLU A N 1
ATOM 1403 C CA . GLU A 1 178 ? 25.639 0.829 -0.230 1.00 95.31 178 GLU A CA 1
ATOM 1404 C C . GLU A 1 178 ? 25.852 0.059 -1.534 1.00 95.31 178 GLU A C 1
ATOM 1406 O O . GLU A 1 178 ? 25.255 -1.001 -1.719 1.00 95.31 178 GLU A O 1
ATOM 1411 N N . GLN A 1 179 ? 26.712 0.579 -2.410 1.00 94.69 179 GLN A N 1
ATOM 1412 C CA . GLN A 1 179 ? 26.986 -0.010 -3.719 1.00 94.69 179 GLN A CA 1
ATOM 1413 C C . GLN A 1 179 ? 27.367 -1.499 -3.622 1.00 94.69 179 GLN A C 1
ATOM 1415 O O . GLN A 1 179 ? 28.220 -1.881 -2.817 1.00 94.69 179 GLN A O 1
ATOM 1420 N N . GLU A 1 180 ? 26.727 -2.323 -4.452 1.00 93.94 180 GLU A N 1
ATOM 1421 C CA . GLU A 1 180 ? 26.839 -3.785 -4.530 1.00 93.94 180 GLU A CA 1
ATOM 1422 C C . GLU A 1 180 ? 26.471 -4.550 -3.242 1.00 93.94 180 GLU A C 1
ATOM 1424 O O . GLU A 1 180 ? 26.669 -5.766 -3.157 1.00 93.94 180 GLU A O 1
ATOM 1429 N N . LYS A 1 181 ? 25.885 -3.886 -2.236 1.00 96.81 181 LYS A N 1
ATOM 1430 C CA . LYS A 1 181 ? 25.390 -4.526 -1.008 1.00 96.81 181 LYS A CA 1
ATOM 1431 C C . LYS A 1 181 ? 23.869 -4.581 -1.008 1.00 96.81 181 LYS A C 1
ATOM 1433 O O . LYS A 1 181 ? 23.189 -3.683 -0.509 1.00 96.81 181 LYS A O 1
ATOM 1438 N N . TRP A 1 182 ? 23.358 -5.677 -1.555 1.00 97.38 182 TRP A N 1
ATOM 1439 C CA . TRP A 1 182 ? 21.929 -5.919 -1.703 1.00 97.38 182 TRP A CA 1
ATOM 1440 C C . TRP A 1 182 ? 21.305 -6.568 -0.461 1.00 97.38 182 TRP A C 1
ATOM 1442 O O . TRP A 1 182 ? 21.753 -7.621 -0.009 1.00 97.38 182 TRP A O 1
ATOM 1452 N N . ASP A 1 183 ? 20.216 -5.984 0.030 1.00 97.75 183 ASP A N 1
ATOM 1453 C CA . ASP A 1 183 ? 19.321 -6.549 1.041 1.00 97.75 183 ASP A CA 1
ATOM 1454 C C . ASP A 1 183 ? 17.883 -6.557 0.508 1.00 97.75 183 ASP A C 1
ATOM 1456 O O . ASP A 1 183 ? 17.224 -5.524 0.394 1.00 97.75 183 ASP A O 1
ATOM 1460 N N . TRP A 1 184 ? 17.384 -7.749 0.190 1.00 97.44 184 TRP A N 1
ATOM 1461 C CA . TRP A 1 184 ? 16.042 -7.942 -0.356 1.00 97.44 184 TRP A CA 1
ATOM 1462 C C . TRP A 1 184 ? 14.982 -8.255 0.700 1.00 97.44 184 TRP A C 1
ATOM 1464 O O . TRP A 1 184 ? 13.811 -8.375 0.347 1.00 97.44 184 TRP A O 1
ATOM 1474 N N . SER A 1 185 ? 15.344 -8.351 1.981 1.00 97.31 185 SER A N 1
ATOM 1475 C CA . SER A 1 185 ? 14.471 -8.875 3.042 1.00 97.31 185 SER A CA 1
ATOM 1476 C C . SER A 1 185 ? 13.092 -8.205 3.097 1.00 97.31 185 SER A C 1
ATOM 1478 O O . SER A 1 185 ? 12.069 -8.885 3.177 1.00 97.31 185 SER A O 1
ATOM 1480 N N . LEU A 1 186 ? 13.036 -6.873 2.994 1.00 95.69 186 LEU A N 1
ATOM 1481 C CA . LEU A 1 186 ? 11.777 -6.116 3.019 1.00 95.69 186 LEU A CA 1
ATOM 1482 C C . LEU A 1 186 ? 10.965 -6.259 1.721 1.00 95.69 186 LEU A C 1
ATOM 1484 O O . LEU A 1 186 ? 9.730 -6.250 1.751 1.00 95.69 186 LEU A O 1
ATOM 1488 N N . GLY A 1 187 ? 11.649 -6.390 0.584 1.00 96.25 187 GLY A N 1
ATOM 1489 C CA . GLY A 1 187 ? 11.012 -6.641 -0.708 1.00 96.25 187 GLY A CA 1
ATOM 1490 C C . GLY A 1 187 ? 10.393 -8.037 -0.745 1.00 96.25 187 GLY A C 1
ATOM 1491 O O . GLY A 1 187 ? 9.202 -8.166 -1.018 1.00 96.25 187 GLY A O 1
ATOM 1492 N N . ASP A 1 188 ? 11.160 -9.049 -0.335 1.00 97.81 188 ASP A N 1
ATOM 1493 C CA . ASP A 1 188 ? 10.724 -10.442 -0.225 1.00 97.81 188 ASP A CA 1
ATOM 1494 C C . ASP A 1 188 ? 9.548 -10.585 0.741 1.00 97.81 188 ASP A C 1
ATOM 1496 O O . ASP A 1 188 ? 8.561 -11.243 0.422 1.00 97.81 188 ASP A O 1
ATOM 1500 N N . ALA A 1 189 ? 9.607 -9.936 1.909 1.00 96.88 189 ALA A N 1
ATOM 1501 C CA . ALA A 1 189 ? 8.509 -9.953 2.871 1.00 96.88 189 ALA A CA 1
ATOM 1502 C C . ALA A 1 189 ? 7.220 -9.361 2.277 1.00 96.88 189 ALA A C 1
ATOM 1504 O O . ALA A 1 189 ? 6.142 -9.932 2.449 1.00 96.88 189 ALA A O 1
ATOM 1505 N N . SER A 1 190 ? 7.328 -8.244 1.547 1.00 97.12 190 SER A N 1
ATOM 1506 C CA . SER A 1 190 ? 6.182 -7.620 0.873 1.00 97.12 190 SER A CA 1
ATOM 1507 C C . SER A 1 190 ? 5.613 -8.519 -0.226 1.00 97.12 190 SER A C 1
ATOM 1509 O O . SER A 1 190 ? 4.403 -8.739 -0.267 1.00 97.12 190 SER A O 1
ATOM 1511 N N . TYR A 1 191 ? 6.480 -9.063 -1.083 1.00 98.00 191 TYR A N 1
ATOM 1512 C CA . TYR A 1 191 ? 6.109 -9.952 -2.182 1.00 98.00 191 TYR A CA 1
ATOM 1513 C C . TYR A 1 191 ? 5.425 -11.222 -1.671 1.00 98.00 191 TYR A C 1
ATOM 1515 O O . TYR A 1 191 ? 4.303 -11.530 -2.068 1.00 98.00 191 TYR A O 1
ATOM 1523 N N . ASN A 1 192 ? 6.052 -11.909 -0.713 1.00 97.31 192 ASN A N 1
ATOM 1524 C CA . ASN A 1 192 ? 5.530 -13.144 -0.137 1.00 97.31 192 ASN A CA 1
ATOM 1525 C C . ASN A 1 192 ? 4.169 -12.925 0.532 1.00 97.31 192 ASN A C 1
ATOM 1527 O O . ASN A 1 192 ? 3.278 -13.763 0.391 1.00 97.31 192 ASN A O 1
ATOM 1531 N N . ALA A 1 193 ? 3.977 -11.791 1.214 1.00 96.81 193 ALA A N 1
ATOM 1532 C CA . ALA A 1 193 ? 2.686 -11.443 1.794 1.00 96.81 193 ALA A CA 1
ATOM 1533 C C . ALA A 1 193 ? 1.607 -11.273 0.711 1.00 96.81 193 ALA A C 1
ATOM 1535 O O . ALA A 1 193 ? 0.523 -11.842 0.835 1.00 96.81 193 ALA A O 1
ATOM 1536 N N . LEU A 1 194 ? 1.894 -10.554 -0.378 1.00 97.81 194 LEU A N 1
ATOM 1537 C CA . LEU A 1 194 ? 0.935 -10.384 -1.475 1.00 97.81 194 LEU A CA 1
ATOM 1538 C C . LEU A 1 194 ? 0.600 -11.706 -2.178 1.00 97.81 194 LEU A C 1
ATOM 1540 O O . LEU A 1 194 ? -0.576 -11.975 -2.443 1.00 97.81 194 LEU A O 1
ATOM 1544 N N . CYS A 1 195 ? 1.605 -12.550 -2.419 1.00 96.88 195 CYS A N 1
ATOM 1545 C CA . CYS A 1 195 ? 1.422 -13.878 -3.003 1.00 96.88 195 CYS A CA 1
ATOM 1546 C C . CYS A 1 195 ? 0.571 -14.784 -2.101 1.00 96.88 195 CYS A C 1
ATOM 1548 O O . CYS A 1 195 ? -0.341 -15.450 -2.592 1.00 96.88 195 CYS A O 1
ATOM 1550 N N . ALA A 1 196 ? 0.792 -14.761 -0.781 1.00 95.62 196 ALA A N 1
ATOM 1551 C CA . ALA A 1 196 ? 0.018 -15.555 0.176 1.00 95.62 196 ALA A CA 1
ATOM 1552 C C . ALA A 1 196 ? -1.489 -15.234 0.135 1.00 95.62 196 ALA A C 1
ATOM 1554 O O . ALA A 1 196 ? -2.319 -16.137 0.254 1.00 95.62 196 ALA A O 1
ATOM 1555 N N . TYR A 1 197 ? -1.852 -13.970 -0.105 1.00 94.50 197 TYR A N 1
ATOM 1556 C CA . TYR A 1 197 ? -3.247 -13.537 -0.268 1.00 94.50 197 TYR A CA 1
ATOM 1557 C C . TYR A 1 197 ? -3.749 -13.565 -1.723 1.00 94.50 197 TYR A C 1
ATOM 1559 O O . TYR A 1 197 ? -4.916 -13.238 -1.979 1.00 94.50 197 TYR A O 1
ATOM 1567 N N . LYS A 1 198 ? -2.914 -14.005 -2.675 1.00 94.25 198 LYS A N 1
ATOM 1568 C CA . LYS A 1 198 ? -3.230 -14.094 -4.110 1.00 94.25 198 LYS A CA 1
ATOM 1569 C C . LYS A 1 198 ? -3.724 -12.758 -4.674 1.00 94.25 198 LYS A C 1
ATOM 1571 O O . LYS A 1 198 ? -4.817 -12.694 -5.243 1.00 94.25 198 LYS A O 1
ATOM 1576 N N . PHE A 1 199 ? -2.979 -11.684 -4.425 1.00 97.06 199 PHE A N 1
ATOM 1577 C CA . PHE A 1 199 ? -3.236 -10.389 -5.055 1.00 97.06 199 PHE A CA 1
ATOM 1578 C C . PHE A 1 199 ? -2.568 -10.300 -6.425 1.00 97.06 199 PHE A C 1
ATOM 1580 O O . PHE A 1 199 ? -1.486 -10.841 -6.636 1.00 97.06 199 PHE A O 1
ATOM 1587 N N . ASN A 1 200 ? -3.183 -9.538 -7.324 1.00 97.25 200 ASN A N 1
ATOM 1588 C CA . ASN A 1 200 ? -2.511 -9.006 -8.496 1.00 97.25 200 ASN A CA 1
ATOM 1589 C C . ASN A 1 200 ? -1.606 -7.853 -8.060 1.00 97.25 200 ASN A C 1
ATOM 1591 O O . ASN A 1 200 ? -2.060 -6.874 -7.461 1.00 97.25 200 ASN A O 1
ATOM 1595 N N . ILE A 1 201 ? -0.309 -8.007 -8.314 1.00 97.94 201 ILE A N 1
ATOM 1596 C CA . ILE A 1 201 ? 0.714 -7.120 -7.767 1.00 97.94 201 ILE A CA 1
ATOM 1597 C C . ILE A 1 201 ? 1.079 -6.061 -8.801 1.00 97.94 201 ILE A C 1
ATOM 1599 O O . ILE A 1 201 ? 1.458 -6.384 -9.931 1.00 97.94 201 ILE A O 1
ATOM 1603 N N . TYR A 1 202 ? 1.006 -4.805 -8.377 1.00 97.38 202 TYR A N 1
ATOM 1604 C CA . TYR A 1 202 ? 1.529 -3.650 -9.087 1.00 97.38 202 TYR A CA 1
ATOM 1605 C C . TYR A 1 202 ? 2.618 -3.025 -8.207 1.00 97.38 202 TYR A C 1
ATOM 1607 O O . TYR A 1 202 ? 2.336 -2.595 -7.087 1.00 97.38 202 TYR A O 1
ATOM 1615 N N . TYR A 1 203 ? 3.847 -2.892 -8.707 1.00 97.62 203 TYR A N 1
ATOM 1616 C CA . TYR A 1 203 ? 4.904 -2.177 -7.985 1.00 97.62 203 TYR A CA 1
ATOM 1617 C C . TYR A 1 203 ? 5.455 -0.978 -8.741 1.00 97.62 203 TYR A C 1
ATOM 1619 O O . TYR A 1 203 ? 5.813 -1.073 -9.908 1.00 97.62 203 TYR A O 1
ATOM 1627 N N . ASN A 1 204 ? 5.624 0.137 -8.039 1.00 96.38 204 ASN A N 1
ATOM 1628 C CA . ASN A 1 204 ? 6.450 1.239 -8.508 1.00 96.38 204 ASN A CA 1
ATOM 1629 C C . ASN A 1 204 ? 7.915 0.959 -8.205 1.00 96.38 204 ASN A C 1
ATOM 1631 O O . ASN A 1 204 ? 8.275 0.698 -7.056 1.00 96.38 204 ASN A O 1
ATOM 1635 N N . LEU A 1 205 ? 8.756 1.092 -9.223 1.00 97.56 205 LEU A N 1
ATOM 1636 C CA . LEU A 1 205 ? 10.205 1.067 -9.105 1.00 97.56 205 LEU A CA 1
ATOM 1637 C C . LEU A 1 205 ? 10.684 2.508 -8.918 1.00 97.56 205 LEU A C 1
ATOM 1639 O O . LEU A 1 205 ? 10.548 3.348 -9.805 1.00 97.56 205 LEU A O 1
ATOM 1643 N N . THR A 1 206 ? 11.166 2.813 -7.720 1.00 93.69 206 THR A N 1
ATOM 1644 C CA . THR A 1 206 ? 11.529 4.168 -7.257 1.00 93.69 206 THR A CA 1
ATOM 1645 C C . THR A 1 206 ? 12.748 4.055 -6.345 1.00 93.69 206 THR A C 1
ATOM 1647 O O . THR A 1 206 ? 13.456 3.067 -6.409 1.00 93.69 206 THR A O 1
ATOM 1650 N N . TYR A 1 207 ? 13.060 4.977 -5.444 1.00 93.50 207 TYR A N 1
ATOM 1651 C CA . TYR A 1 207 ? 14.015 6.014 -5.819 1.00 93.50 207 TYR A CA 1
ATOM 1652 C C . TYR A 1 207 ? 15.451 5.523 -5.555 1.00 93.50 207 TYR A C 1
ATOM 1654 O O . TYR A 1 207 ? 15.632 4.710 -4.637 1.00 93.50 207 TYR A O 1
ATOM 1662 N N . PRO A 1 208 ? 16.454 6.037 -6.289 1.00 96.12 208 PRO A N 1
ATOM 1663 C CA . PRO A 1 208 ? 17.860 5.686 -6.111 1.00 96.12 208 PRO A CA 1
ATOM 1664 C C . PRO A 1 208 ? 18.398 5.969 -4.702 1.00 96.12 208 PRO A C 1
ATOM 1666 O O . PRO A 1 208 ? 17.887 6.855 -4.007 1.00 96.12 208 PRO A O 1
ATOM 1669 N N . PRO A 1 209 ? 19.442 5.245 -4.266 1.00 96.00 209 PRO A N 1
ATOM 1670 C CA . PRO A 1 209 ? 20.192 5.595 -3.066 1.00 96.00 209 PRO A CA 1
ATOM 1671 C C . PRO A 1 209 ? 20.985 6.897 -3.256 1.00 96.00 209 PRO A C 1
ATOM 1673 O O . PRO A 1 209 ? 21.326 7.278 -4.373 1.00 96.00 209 PRO A O 1
ATOM 1676 N N . LEU A 1 210 ? 21.336 7.562 -2.147 1.00 94.44 210 LEU A N 1
ATOM 1677 C CA . LEU A 1 210 ? 22.026 8.862 -2.173 1.00 94.44 210 LEU A CA 1
ATOM 1678 C C . LEU A 1 210 ? 23.386 8.829 -2.886 1.00 94.44 210 LEU A C 1
ATOM 1680 O O . LEU A 1 210 ? 23.807 9.836 -3.440 1.00 94.44 210 LEU A O 1
ATOM 1684 N N . TRP A 1 211 ? 24.064 7.679 -2.906 1.00 94.81 211 TRP A N 1
ATOM 1685 C CA . TRP A 1 211 ? 25.332 7.515 -3.622 1.00 94.81 211 TRP A CA 1
ATOM 1686 C C . TRP A 1 211 ? 25.159 7.431 -5.154 1.00 94.81 211 TRP A C 1
ATOM 1688 O O . TRP A 1 211 ? 26.155 7.364 -5.866 1.00 94.81 211 TRP A O 1
ATOM 1698 N N . ARG A 1 212 ? 23.915 7.452 -5.669 1.00 95.62 212 ARG A N 1
ATOM 1699 C CA . ARG A 1 212 ? 23.581 7.409 -7.109 1.00 95.62 212 ARG A CA 1
ATOM 1700 C C . ARG A 1 212 ? 22.780 8.590 -7.614 1.00 95.62 212 ARG A C 1
ATOM 1702 O O . ARG A 1 212 ? 22.149 8.495 -8.666 1.00 95.62 212 ARG A O 1
ATOM 1709 N N . VAL A 1 213 ? 22.807 9.704 -6.896 1.00 95.50 213 VAL A N 1
ATOM 1710 C CA . VAL A 1 213 ? 22.132 10.931 -7.319 1.00 95.50 213 VAL A CA 1
ATOM 1711 C C . VAL A 1 213 ? 23.117 12.093 -7.314 1.00 95.50 213 VAL A C 1
ATOM 1713 O O . VAL A 1 213 ? 23.887 12.268 -6.375 1.00 95.50 213 VAL A O 1
ATOM 1716 N N . LYS A 1 214 ? 23.066 12.925 -8.358 1.00 92.19 214 LYS A N 1
ATOM 1717 C CA . LYS A 1 214 ? 23.832 14.185 -8.413 1.00 92.19 214 LYS A CA 1
ATOM 1718 C C . LYS A 1 214 ? 23.175 15.299 -7.609 1.00 92.19 214 LYS A C 1
ATOM 1720 O O . LYS A 1 214 ? 23.851 16.155 -7.047 1.00 92.19 214 LYS A O 1
ATOM 1725 N N . LYS A 1 215 ? 21.843 15.314 -7.607 1.00 91.31 215 LYS A N 1
ATOM 1726 C CA . LYS A 1 215 ? 21.016 16.342 -6.983 1.00 91.31 215 LYS A CA 1
ATOM 1727 C C . LYS A 1 215 ? 19.852 15.674 -6.275 1.00 91.31 215 LYS A C 1
ATOM 1729 O O . LYS A 1 215 ? 19.142 14.866 -6.866 1.00 91.31 215 LYS A O 1
ATOM 1734 N N . VAL A 1 216 ? 19.666 16.037 -5.013 1.00 90.56 216 VAL A N 1
ATOM 1735 C CA . VAL A 1 216 ? 18.589 15.519 -4.170 1.00 90.56 216 VAL A CA 1
ATOM 1736 C C . VAL A 1 216 ? 17.347 16.394 -4.345 1.00 90.56 216 VAL A C 1
ATOM 1738 O O . VAL A 1 216 ? 17.432 17.620 -4.275 1.00 90.56 216 VAL A O 1
ATOM 1741 N N . ASN A 1 217 ? 16.195 15.759 -4.560 1.00 86.81 217 ASN A N 1
ATOM 1742 C CA . ASN A 1 217 ? 14.868 16.377 -4.471 1.00 86.81 217 ASN A CA 1
ATOM 1743 C C . ASN A 1 217 ? 14.107 15.817 -3.253 1.00 86.81 217 ASN A C 1
ATOM 1745 O O . ASN A 1 217 ? 14.660 15.035 -2.478 1.00 86.81 217 ASN A O 1
ATOM 1749 N N . SER A 1 218 ? 12.834 16.185 -3.084 1.00 88.31 218 SER A N 1
ATOM 1750 C CA . SER A 1 218 ? 12.015 15.761 -1.938 1.00 88.31 218 SER A CA 1
ATOM 1751 C C . SER A 1 218 ? 11.921 14.241 -1.754 1.00 88.31 218 SER A C 1
ATOM 1753 O O . SER A 1 218 ? 11.705 13.787 -0.632 1.00 88.31 218 SER A O 1
ATOM 1755 N N . TYR A 1 219 ? 12.093 13.455 -2.821 1.00 85.25 219 TYR A N 1
ATOM 1756 C CA . TYR A 1 219 ? 11.939 11.998 -2.790 1.00 85.25 219 TYR A CA 1
ATOM 1757 C C . TYR A 1 219 ? 13.229 11.212 -3.063 1.00 85.25 219 TYR A C 1
ATOM 1759 O O . TYR A 1 219 ? 13.216 9.982 -2.959 1.00 85.25 219 TYR A O 1
ATOM 1767 N N . GLY A 1 220 ? 14.350 11.891 -3.316 1.00 84.56 220 GLY A N 1
ATOM 1768 C CA . GLY A 1 220 ? 15.686 11.292 -3.398 1.00 84.56 220 GLY A CA 1
ATOM 1769 C C . GLY A 1 220 ? 16.541 11.807 -4.552 1.00 84.56 220 GLY A C 1
ATOM 1770 O O . GLY A 1 220 ? 17.756 11.839 -4.417 1.00 84.56 220 GLY A O 1
ATOM 1771 N N . GLY A 1 221 ? 15.927 12.289 -5.632 1.00 92.19 221 GLY A N 1
ATOM 1772 C CA . GLY A 1 221 ? 16.617 12.729 -6.845 1.00 92.19 221 GLY A CA 1
ATOM 1773 C C . GLY A 1 221 ? 16.603 11.700 -7.975 1.00 92.19 221 GLY A C 1
ATOM 1774 O O . GLY A 1 221 ? 16.218 10.542 -7.794 1.00 92.19 221 GLY A O 1
ATOM 1775 N N . ASN A 1 222 ? 17.031 12.147 -9.154 1.00 94.69 222 ASN A N 1
ATOM 1776 C CA . ASN A 1 222 ? 17.132 11.306 -10.342 1.00 94.69 222 ASN A CA 1
ATOM 1777 C C . ASN A 1 222 ? 18.416 10.465 -10.295 1.00 94.69 222 ASN A C 1
ATOM 1779 O O . ASN A 1 222 ? 19.440 10.954 -9.801 1.00 94.69 222 ASN A O 1
ATOM 1783 N N . PRO A 1 223 ? 18.396 9.235 -10.842 1.00 95.38 223 PRO A N 1
ATOM 1784 C CA . PRO A 1 223 ? 19.609 8.444 -10.976 1.00 95.38 223 PRO A CA 1
ATOM 1785 C C . PRO A 1 223 ? 20.623 9.184 -11.854 1.00 95.38 223 PRO A C 1
ATOM 1787 O O . PRO A 1 223 ? 20.281 9.661 -12.932 1.00 95.38 223 PRO A O 1
ATOM 1790 N N . GLU A 1 224 ? 21.873 9.273 -11.401 1.00 95.19 224 GLU A N 1
ATOM 1791 C CA . GLU A 1 224 ? 22.957 9.919 -12.153 1.00 95.19 224 GLU A CA 1
ATOM 1792 C C . GLU A 1 224 ? 23.190 9.262 -13.521 1.00 95.19 224 GLU A C 1
ATOM 1794 O O . GLU A 1 224 ? 23.513 9.945 -14.494 1.00 95.19 224 GLU A O 1
ATOM 1799 N N . ASN A 1 225 ? 23.025 7.942 -13.577 1.00 96.62 225 ASN A N 1
ATOM 1800 C CA . ASN A 1 225 ? 23.136 7.132 -14.776 1.00 96.62 225 ASN A CA 1
ATOM 1801 C C . ASN A 1 225 ? 21.924 6.196 -14.850 1.00 96.62 225 ASN A C 1
ATOM 1803 O O . ASN A 1 225 ? 21.657 5.421 -13.934 1.00 96.62 225 ASN A O 1
ATOM 1807 N N . PHE A 1 226 ? 21.172 6.265 -15.945 1.00 98.00 226 PHE A N 1
ATOM 1808 C CA . PHE A 1 226 ? 19.928 5.507 -16.087 1.00 98.00 226 PHE A CA 1
ATOM 1809 C C . PHE A 1 226 ? 20.159 4.007 -16.286 1.00 98.00 226 PHE A C 1
ATOM 1811 O O . PHE A 1 226 ? 19.299 3.217 -15.902 1.00 98.00 226 PHE A O 1
ATOM 1818 N N . ALA A 1 227 ? 21.330 3.596 -16.788 1.00 98.31 227 ALA A N 1
ATOM 1819 C CA . ALA A 1 227 ? 21.688 2.179 -16.892 1.00 98.31 227 ALA A CA 1
ATOM 1820 C C . ALA A 1 227 ? 21.751 1.496 -15.515 1.00 98.31 227 ALA A C 1
ATOM 1822 O O . ALA A 1 227 ? 21.436 0.318 -15.381 1.00 98.31 227 ALA A O 1
ATOM 1823 N N . ASP A 1 228 ? 22.093 2.254 -14.476 1.00 97.88 228 ASP A N 1
ATOM 1824 C CA . ASP A 1 228 ? 22.136 1.744 -13.113 1.00 97.88 228 ASP A CA 1
ATOM 1825 C C . ASP A 1 228 ? 20.737 1.485 -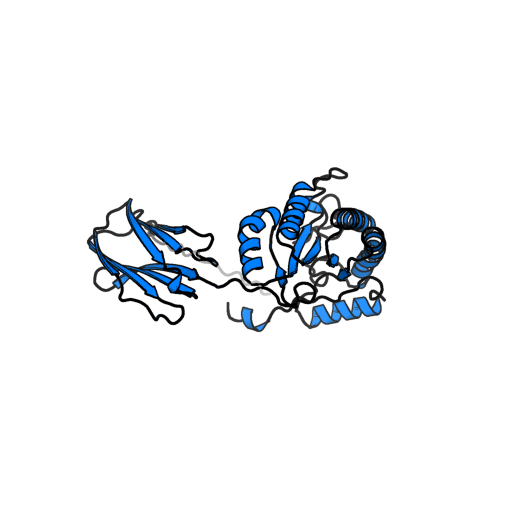12.544 1.00 97.88 228 ASP A C 1
ATOM 1827 O O . ASP A 1 228 ? 20.495 0.464 -11.898 1.00 97.88 228 ASP A O 1
ATOM 1831 N N . PHE A 1 229 ? 19.792 2.387 -12.824 1.00 98.19 229 PHE A N 1
ATOM 1832 C CA . PHE A 1 229 ? 18.390 2.160 -12.487 1.00 98.19 229 PHE A CA 1
ATOM 1833 C C . PHE A 1 229 ? 17.817 0.982 -13.286 1.00 98.19 229 PHE A C 1
ATOM 1835 O O . PHE A 1 229 ? 17.084 0.170 -12.725 1.00 98.19 229 PHE A O 1
ATOM 1842 N N . ALA A 1 230 ? 18.184 0.848 -14.564 1.00 98.69 230 ALA A N 1
ATOM 1843 C CA . ALA A 1 230 ? 17.787 -0.287 -15.393 1.00 98.69 230 ALA A CA 1
ATOM 1844 C C . ALA A 1 230 ? 18.299 -1.621 -14.820 1.00 98.69 230 ALA A C 1
ATOM 1846 O O . ALA A 1 230 ? 17.525 -2.568 -14.713 1.00 98.69 230 ALA A O 1
ATOM 1847 N N . ALA A 1 231 ? 19.554 -1.682 -14.359 1.00 98.44 231 ALA A N 1
ATOM 1848 C CA . ALA A 1 231 ? 20.111 -2.867 -13.702 1.00 98.44 231 ALA A CA 1
ATOM 1849 C C . ALA A 1 231 ? 19.385 -3.204 -12.386 1.00 98.44 231 ALA A C 1
ATOM 1851 O O . ALA A 1 231 ? 19.129 -4.372 -12.086 1.00 98.44 231 ALA A O 1
ATOM 1852 N N . TYR A 1 232 ? 19.006 -2.191 -11.601 1.00 98.50 232 TYR A N 1
ATOM 1853 C CA . TYR A 1 232 ? 18.126 -2.378 -10.446 1.00 98.50 232 TYR A CA 1
ATOM 1854 C C . TYR A 1 232 ? 16.766 -2.964 -10.867 1.00 98.50 232 TYR A C 1
ATOM 1856 O O . TYR A 1 232 ? 16.307 -3.951 -10.284 1.00 98.50 232 TYR A O 1
ATOM 1864 N N . ALA A 1 233 ? 16.135 -2.387 -11.888 1.00 98.62 233 ALA A N 1
ATOM 1865 C CA . ALA A 1 233 ? 14.824 -2.810 -12.358 1.00 98.62 233 ALA A CA 1
ATOM 1866 C C . ALA A 1 233 ? 14.834 -4.238 -12.928 1.00 98.62 233 ALA A C 1
ATOM 1868 O O . ALA A 1 233 ? 13.918 -5.010 -12.649 1.00 98.62 233 ALA A O 1
ATOM 1869 N N . GLU A 1 234 ? 15.894 -4.624 -13.641 1.00 98.75 234 GLU A N 1
ATOM 1870 C CA . GLU A 1 234 ? 16.134 -5.993 -14.109 1.00 98.75 234 GLU A CA 1
ATOM 1871 C C . GLU A 1 234 ? 16.199 -6.983 -12.936 1.00 98.75 234 GLU A C 1
ATOM 1873 O O . GLU A 1 234 ? 15.487 -7.990 -12.936 1.00 98.75 234 GLU A O 1
ATOM 1878 N N . LYS A 1 235 ? 16.989 -6.675 -11.892 1.00 98.62 235 LYS A N 1
ATOM 1879 C CA . LYS A 1 235 ? 17.086 -7.518 -10.686 1.00 98.62 235 LYS A CA 1
ATOM 1880 C C . LYS A 1 235 ? 15.724 -7.699 -10.019 1.00 98.62 235 LYS A C 1
ATOM 1882 O O . LYS A 1 235 ? 15.392 -8.809 -9.611 1.00 98.62 235 LYS A O 1
ATOM 1887 N N . VAL A 1 236 ? 14.932 -6.630 -9.916 1.00 98.50 236 VAL A N 1
ATOM 1888 C CA . VAL A 1 236 ? 13.580 -6.685 -9.340 1.00 98.50 236 VAL A CA 1
ATOM 1889 C C . VAL A 1 236 ? 12.640 -7.532 -10.197 1.00 98.50 236 VAL A C 1
ATOM 1891 O O . VAL A 1 236 ? 11.926 -8.378 -9.657 1.00 98.50 236 VAL A O 1
ATOM 1894 N N . ALA A 1 237 ? 12.658 -7.344 -11.517 1.00 98.69 237 ALA A N 1
ATOM 1895 C CA . ALA A 1 237 ? 11.800 -8.075 -12.442 1.00 98.69 237 ALA A CA 1
ATOM 1896 C C . ALA A 1 237 ? 12.105 -9.579 -12.460 1.00 98.69 237 ALA A C 1
ATOM 1898 O O . ALA A 1 237 ? 11.175 -10.385 -12.429 1.00 98.69 237 ALA A O 1
ATOM 1899 N N . ALA A 1 238 ? 13.387 -9.955 -12.432 1.00 98.56 238 ALA A N 1
ATOM 1900 C CA . ALA A 1 238 ? 13.815 -11.349 -12.330 1.00 98.56 238 ALA A CA 1
ATOM 1901 C C . ALA A 1 238 ? 13.446 -11.972 -10.973 1.00 98.56 238 ALA A C 1
ATOM 1903 O O . ALA A 1 238 ? 13.120 -13.156 -10.894 1.00 98.56 238 ALA A O 1
ATOM 1904 N N . ARG A 1 239 ? 13.509 -11.183 -9.893 1.00 98.38 239 ARG A N 1
ATOM 1905 C CA . ARG A 1 239 ? 13.273 -11.663 -8.526 1.00 98.38 239 ARG A CA 1
ATOM 1906 C C . ARG A 1 239 ? 11.795 -11.882 -8.205 1.00 98.38 239 ARG A C 1
ATOM 1908 O O . ARG A 1 239 ? 11.487 -12.792 -7.439 1.00 98.38 239 ARG A O 1
ATOM 1915 N N . TYR A 1 240 ? 10.897 -11.073 -8.768 1.00 98.44 240 TYR A N 1
ATOM 1916 C CA . TYR A 1 240 ? 9.461 -11.111 -8.466 1.00 98.44 240 TYR A CA 1
ATOM 1917 C C . TYR A 1 240 ? 8.626 -11.439 -9.720 1.00 98.44 240 TYR A C 1
ATOM 1919 O O . TYR A 1 240 ? 7.957 -10.559 -10.271 1.00 98.44 240 TYR A O 1
ATOM 1927 N N . PRO A 1 241 ? 8.639 -12.702 -10.190 1.00 97.06 241 PRO A N 1
ATOM 1928 C CA . PRO A 1 241 ? 8.032 -13.094 -11.465 1.00 97.06 241 PRO A CA 1
ATOM 1929 C C . PRO A 1 241 ? 6.498 -13.000 -11.489 1.00 97.06 241 PRO A C 1
ATOM 1931 O O . PRO A 1 241 ? 5.921 -12.849 -12.566 1.00 97.06 241 PRO A O 1
ATOM 1934 N N . ASP A 1 242 ? 5.831 -13.056 -10.329 1.00 97.38 242 ASP A N 1
ATOM 1935 C CA . ASP A 1 242 ? 4.362 -12.985 -10.240 1.00 97.38 242 ASP A CA 1
ATOM 1936 C C . ASP A 1 242 ? 3.807 -11.553 -10.334 1.00 97.38 242 ASP A C 1
ATOM 1938 O O . ASP A 1 242 ? 2.587 -11.358 -10.403 1.00 97.38 242 ASP A O 1
ATOM 1942 N N . VAL A 1 243 ? 4.682 -10.539 -10.347 1.00 98.38 243 VAL A N 1
ATOM 1943 C CA . VAL A 1 243 ? 4.264 -9.145 -10.515 1.00 98.38 243 VAL A CA 1
ATOM 1944 C C . VAL A 1 243 ? 3.621 -8.962 -11.885 1.00 98.38 243 VAL A C 1
ATOM 1946 O O . VAL A 1 243 ? 4.158 -9.384 -12.906 1.00 98.38 243 VAL A O 1
ATOM 1949 N N . LYS A 1 244 ? 2.442 -8.331 -11.902 1.00 97.75 244 LYS A N 1
ATOM 1950 C CA . LYS A 1 244 ? 1.655 -8.108 -13.121 1.00 97.75 244 LYS A CA 1
ATOM 1951 C C . LYS A 1 244 ? 2.022 -6.801 -13.808 1.00 97.75 244 LYS A C 1
ATOM 1953 O O . LYS A 1 244 ? 1.959 -6.725 -15.031 1.00 97.75 244 LYS A O 1
ATOM 1958 N N . CYS A 1 245 ? 2.400 -5.791 -13.030 1.00 97.94 245 CYS A N 1
ATOM 1959 C CA . CYS A 1 245 ? 2.770 -4.481 -13.543 1.00 97.94 245 CYS A CA 1
ATOM 1960 C C . CYS A 1 245 ? 3.923 -3.870 -12.740 1.00 97.94 245 CYS A C 1
ATOM 1962 O O . CYS A 1 245 ? 3.858 -3.807 -11.508 1.00 97.94 245 CYS A O 1
ATOM 1964 N N . PHE A 1 246 ? 4.942 -3.375 -13.439 1.00 98.50 246 PHE A N 1
ATOM 1965 C CA . PHE A 1 246 ? 5.934 -2.464 -12.879 1.00 98.50 246 PHE A CA 1
ATOM 1966 C C . PHE A 1 246 ? 5.714 -1.059 -13.423 1.00 98.50 246 PHE A C 1
ATOM 1968 O O . PHE A 1 246 ? 5.726 -0.847 -14.629 1.00 98.50 246 PHE A O 1
ATOM 1975 N N . SER A 1 247 ? 5.572 -0.080 -12.540 1.00 97.62 247 SER A N 1
ATOM 1976 C CA . SER A 1 247 ? 5.635 1.327 -12.923 1.00 97.62 247 SER A CA 1
ATOM 1977 C C . SER A 1 247 ? 7.054 1.828 -12.814 1.00 97.62 247 SER A C 1
ATOM 1979 O O . SER A 1 247 ? 7.658 1.749 -11.740 1.00 97.62 247 SER A O 1
ATOM 1981 N N . ILE A 1 248 ? 7.577 2.378 -13.903 1.00 97.56 248 ILE A N 1
ATOM 1982 C CA . ILE A 1 248 ? 8.834 3.109 -13.859 1.00 97.56 248 ILE A CA 1
ATOM 1983 C C . ILE A 1 248 ? 8.535 4.456 -13.235 1.00 97.56 248 ILE A C 1
ATOM 1985 O O . ILE A 1 248 ? 7.863 5.288 -13.831 1.00 97.56 248 ILE A O 1
ATOM 1989 N N . TRP A 1 249 ? 9.049 4.647 -12.023 1.00 95.88 249 TRP A N 1
ATOM 1990 C CA . TRP A 1 249 ? 8.873 5.855 -11.228 1.00 95.88 249 TRP A CA 1
ATOM 1991 C C . TRP A 1 249 ? 7.475 6.048 -10.617 1.00 95.88 249 TRP A C 1
ATOM 1993 O O . TRP A 1 249 ? 6.591 5.189 -10.703 1.00 95.88 249 TRP A O 1
ATOM 2003 N N . ASN A 1 250 ? 7.321 7.168 -9.909 1.00 95.19 250 ASN A N 1
ATOM 2004 C CA . ASN A 1 250 ? 6.063 7.691 -9.380 1.00 95.19 250 ASN A CA 1
ATOM 2005 C C . ASN A 1 250 ? 6.011 9.210 -9.629 1.00 95.19 250 ASN A C 1
ATOM 2007 O O . ASN A 1 250 ? 6.910 9.915 -9.179 1.00 95.19 250 ASN A O 1
ATOM 2011 N N . GLU A 1 251 ? 4.959 9.701 -10.285 1.00 94.25 251 GLU A N 1
ATOM 2012 C CA . GLU A 1 251 ? 4.693 11.112 -10.600 1.00 94.25 251 GLU A CA 1
ATOM 2013 C C . GLU A 1 251 ? 5.881 11.840 -11.269 1.00 94.25 251 GLU A C 1
ATOM 2015 O O . GLU A 1 251 ? 6.331 12.869 -10.758 1.00 94.25 251 GLU A O 1
ATOM 2020 N N . PRO A 1 252 ? 6.428 11.331 -12.395 1.00 94.69 252 PRO A N 1
ATOM 2021 C CA . PRO A 1 252 ? 7.605 11.915 -13.049 1.00 94.69 252 PRO A CA 1
ATOM 2022 C C . PRO A 1 252 ? 7.353 13.296 -13.677 1.00 94.69 252 PRO A C 1
ATOM 2024 O O . PRO A 1 252 ? 8.289 13.993 -14.053 1.00 94.69 252 PRO A O 1
ATOM 2027 N N . ASP A 1 253 ? 6.099 13.720 -13.774 1.00 93.31 253 ASP A N 1
ATOM 2028 C CA . ASP A 1 253 ? 5.711 15.061 -14.197 1.00 93.31 253 ASP A CA 1
ATOM 2029 C C . ASP A 1 253 ? 5.864 16.101 -13.069 1.00 93.31 253 ASP A C 1
ATOM 2031 O O . ASP A 1 253 ? 5.898 17.305 -13.325 1.00 93.31 253 ASP A O 1
ATOM 2035 N N . ALA A 1 254 ? 5.985 15.666 -11.809 1.00 91.31 254 ALA A N 1
ATOM 2036 C CA . ALA A 1 254 ? 6.181 16.546 -10.664 1.00 91.31 254 ALA A CA 1
ATOM 2037 C C . ALA A 1 254 ? 7.664 16.729 -10.308 1.00 91.31 254 ALA A C 1
ATOM 2039 O O . ALA A 1 254 ? 8.354 15.780 -9.939 1.00 91.31 254 ALA A O 1
ATOM 2040 N N . ALA A 1 255 ? 8.109 17.989 -10.253 1.00 89.19 255 ALA A N 1
ATOM 2041 C CA . ALA A 1 255 ? 9.481 18.366 -9.889 1.00 89.19 255 ALA A CA 1
ATOM 2042 C C . ALA A 1 255 ? 9.944 17.854 -8.507 1.00 89.19 255 ALA A C 1
ATOM 2044 O O . ALA A 1 255 ? 11.140 17.694 -8.259 1.00 89.19 255 ALA A O 1
ATOM 2045 N N . SER A 1 256 ? 9.008 17.583 -7.588 1.00 89.25 256 SER A N 1
ATOM 2046 C CA . SER A 1 256 ? 9.321 16.964 -6.295 1.00 89.25 256 SER A CA 1
ATOM 2047 C C . SER A 1 256 ? 9.860 15.541 -6.447 1.00 89.25 256 SER A C 1
ATOM 2049 O O . SER A 1 256 ? 10.679 15.122 -5.632 1.00 89.25 256 SER A O 1
ATOM 2051 N N . HIS A 1 257 ? 9.408 14.816 -7.472 1.00 91.31 257 HIS A N 1
ATOM 2052 C CA . HIS A 1 257 ? 9.732 13.416 -7.725 1.00 91.31 257 HIS A CA 1
ATOM 2053 C C . HIS A 1 257 ? 10.772 13.242 -8.828 1.00 91.31 257 HIS A C 1
ATOM 2055 O O . HIS A 1 257 ? 11.568 12.310 -8.747 1.00 91.31 257 HIS A O 1
ATOM 2061 N N . TRP A 1 258 ? 10.793 14.116 -9.833 1.00 93.44 258 TRP A N 1
ATOM 2062 C CA . TRP A 1 258 ? 11.657 13.996 -11.004 1.00 93.44 258 TRP A CA 1
ATOM 2063 C C . TRP A 1 258 ? 12.200 15.359 -11.433 1.00 93.44 258 TRP A C 1
ATOM 2065 O O . TRP A 1 258 ? 11.447 16.304 -11.644 1.00 93.44 258 TRP A O 1
ATOM 2075 N N . ASP A 1 259 ? 13.520 15.459 -11.563 1.00 91.25 259 ASP A N 1
ATOM 2076 C CA . ASP A 1 259 ? 14.204 16.660 -12.049 1.00 91.25 259 ASP A CA 1
ATOM 2077 C C . ASP A 1 259 ? 14.526 16.522 -13.544 1.00 91.25 259 ASP A C 1
ATOM 2079 O O . ASP A 1 259 ? 15.590 16.041 -13.932 1.00 91.25 259 ASP A O 1
ATOM 2083 N N . GLY A 1 260 ? 13.566 16.868 -14.397 1.00 91.25 260 GLY A N 1
ATOM 2084 C CA . GLY A 1 260 ? 13.707 16.776 -15.848 1.00 91.25 260 GLY A CA 1
ATOM 2085 C C . GLY A 1 260 ? 12.367 16.847 -16.572 1.00 91.25 260 GLY A C 1
ATOM 2086 O O . GLY A 1 260 ? 11.307 16.778 -15.958 1.00 91.25 260 GLY A O 1
ATOM 2087 N N . GLY A 1 261 ? 12.415 16.986 -17.895 1.00 93.62 261 GLY A N 1
ATOM 2088 C CA . GLY A 1 261 ? 11.227 16.935 -18.748 1.00 93.62 261 GLY A CA 1
ATOM 2089 C C . GLY A 1 261 ? 10.923 15.527 -19.261 1.00 93.62 261 GLY A C 1
ATOM 2090 O O . GLY A 1 261 ? 11.674 14.576 -19.021 1.00 93.62 261 GLY A O 1
ATOM 2091 N N . ALA A 1 262 ? 9.851 15.419 -20.041 1.00 96.12 262 ALA A N 1
ATOM 2092 C CA . ALA A 1 262 ? 9.404 14.171 -20.651 1.00 96.12 262 ALA A CA 1
ATOM 2093 C C . ALA A 1 262 ? 10.484 13.483 -21.508 1.00 96.12 262 ALA A C 1
ATOM 2095 O O . ALA A 1 262 ? 10.675 12.277 -21.391 1.00 96.12 262 ALA A O 1
ATOM 2096 N N . SER A 1 263 ? 11.260 14.232 -22.302 1.00 96.81 263 SER A N 1
ATOM 2097 C CA . SER A 1 263 ? 12.338 13.656 -23.124 1.00 96.81 263 SER A CA 1
ATOM 2098 C C . SER A 1 263 ? 13.458 13.024 -22.291 1.00 96.81 263 SER A C 1
ATOM 2100 O O . SER A 1 263 ? 14.069 12.050 -22.721 1.00 96.81 263 SER A O 1
ATOM 2102 N N . GLU A 1 264 ? 13.734 13.553 -21.095 1.00 97.00 264 GLU A N 1
ATOM 2103 C CA . GLU A 1 264 ? 14.708 12.951 -20.179 1.00 97.00 264 GLU A CA 1
ATOM 2104 C C . GLU A 1 264 ? 14.127 11.687 -19.542 1.00 97.00 264 GLU A C 1
ATOM 2106 O O . GLU A 1 264 ? 14.792 10.657 -19.476 1.00 97.00 264 GLU A O 1
ATOM 2111 N N . PHE A 1 265 ? 12.854 11.733 -19.146 1.00 97.44 265 PHE A N 1
ATOM 2112 C CA . PHE A 1 265 ? 12.163 10.566 -18.607 1.00 97.44 265 PHE A CA 1
ATOM 2113 C C . PHE A 1 265 ? 12.045 9.430 -19.636 1.00 97.44 265 PHE A C 1
ATOM 2115 O O . PHE A 1 265 ? 12.250 8.264 -19.298 1.00 97.44 265 PHE A O 1
ATOM 2122 N N . LYS A 1 266 ? 11.840 9.758 -20.918 1.00 97.69 266 LYS A N 1
ATOM 2123 C CA . LYS A 1 266 ? 11.874 8.791 -22.025 1.00 97.69 266 LYS A CA 1
ATOM 2124 C C . LYS A 1 266 ? 13.183 8.008 -22.064 1.00 97.69 266 LYS A C 1
ATOM 2126 O O . LYS A 1 266 ? 13.146 6.810 -22.314 1.00 97.69 266 LYS A O 1
ATOM 2131 N N . LYS A 1 267 ? 14.332 8.635 -21.786 1.00 98.31 267 LYS A N 1
ATOM 2132 C CA . LYS A 1 267 ? 15.622 7.922 -21.752 1.00 98.31 267 LYS A CA 1
ATOM 2133 C C . LYS A 1 267 ? 15.662 6.880 -20.634 1.00 98.31 267 LYS A C 1
ATOM 2135 O O . LYS A 1 267 ? 16.229 5.813 -20.836 1.00 98.31 267 LYS A O 1
ATOM 2140 N N . LEU A 1 268 ? 15.053 7.164 -19.476 1.00 98.31 268 LEU A N 1
ATOM 2141 C CA . LEU A 1 268 ? 14.928 6.186 -18.391 1.00 98.31 268 LEU A CA 1
ATOM 2142 C C . LEU A 1 268 ? 14.048 5.004 -18.818 1.00 98.31 268 LEU A C 1
ATOM 2144 O O . LEU A 1 268 ? 14.423 3.853 -18.590 1.00 98.31 268 LEU A O 1
ATOM 2148 N N . LEU A 1 269 ? 12.908 5.277 -19.462 1.00 98.38 269 LEU A N 1
ATOM 2149 C CA . LEU A 1 269 ? 12.029 4.237 -20.007 1.00 98.38 269 LEU A CA 1
ATOM 2150 C C . LEU A 1 269 ? 12.758 3.376 -21.048 1.00 98.38 269 LEU A C 1
ATOM 2152 O O . LEU A 1 269 ? 12.723 2.152 -20.963 1.00 98.38 269 LEU A O 1
ATOM 2156 N N . GLU A 1 270 ? 13.475 4.011 -21.975 1.00 98.56 270 GLU A N 1
ATOM 2157 C CA . GLU A 1 270 ? 14.190 3.363 -23.078 1.00 98.56 270 GLU A CA 1
ATOM 2158 C C . GLU A 1 270 ? 15.238 2.354 -22.608 1.00 98.56 270 GLU A C 1
ATOM 2160 O O . GLU A 1 270 ? 15.331 1.263 -23.169 1.00 98.56 270 GLU A O 1
ATOM 2165 N N . VAL A 1 271 ? 15.987 2.671 -21.549 1.00 98.75 271 VAL A N 1
ATOM 2166 C CA . VAL A 1 271 ? 16.963 1.724 -20.987 1.00 98.75 271 VAL A CA 1
ATOM 2167 C C . VAL A 1 271 ? 16.329 0.679 -20.063 1.00 98.75 271 VAL A C 1
ATOM 2169 O O . VAL A 1 271 ? 16.862 -0.421 -19.945 1.00 98.75 271 VAL A O 1
ATOM 2172 N N . SER A 1 272 ? 15.198 0.984 -19.415 1.00 98.69 272 SER A N 1
ATOM 2173 C CA . SER A 1 272 ? 14.572 0.083 -18.430 1.00 98.69 272 SER A CA 1
ATOM 2174 C C . SER A 1 272 ? 13.659 -0.961 -19.075 1.00 98.69 272 SER A C 1
ATOM 2176 O O . SER A 1 272 ? 13.656 -2.121 -18.666 1.00 98.69 272 SER A O 1
ATOM 2178 N N . TYR A 1 273 ? 12.883 -0.570 -20.089 1.00 98.75 273 TYR A N 1
ATOM 2179 C CA . TYR A 1 273 ? 11.895 -1.430 -20.740 1.00 98.75 273 TYR A CA 1
ATOM 2180 C C . TYR A 1 273 ? 12.478 -2.762 -21.250 1.00 98.75 273 TYR A C 1
ATOM 2182 O O . TYR A 1 273 ? 11.970 -3.814 -20.849 1.00 98.75 273 TYR A O 1
ATOM 2190 N N . PRO A 1 274 ? 13.550 -2.783 -22.073 1.00 98.75 274 PRO A N 1
ATOM 2191 C CA . PRO A 1 274 ? 14.042 -4.032 -22.652 1.00 98.75 274 PRO A CA 1
ATOM 2192 C C . PRO A 1 274 ? 14.593 -5.002 -21.603 1.00 98.75 274 PRO A C 1
ATOM 2194 O O . PRO A 1 274 ? 14.331 -6.201 -21.693 1.00 98.75 274 PRO A O 1
ATOM 2197 N N . VAL A 1 275 ? 15.309 -4.508 -20.586 1.00 98.81 275 VAL A N 1
ATOM 2198 C CA . VAL A 1 275 ? 15.892 -5.373 -19.546 1.00 98.81 275 VAL A CA 1
ATOM 2199 C C . VAL A 1 275 ? 14.815 -5.968 -18.636 1.00 98.81 275 VAL A C 1
ATOM 2201 O O . VAL A 1 275 ? 14.883 -7.146 -18.290 1.00 98.81 275 VAL A O 1
ATOM 2204 N N . ILE A 1 276 ? 13.756 -5.209 -18.328 1.00 98.88 276 ILE A N 1
ATOM 2205 C CA . ILE A 1 276 ? 12.605 -5.722 -17.570 1.00 98.88 276 ILE A CA 1
ATOM 2206 C C . ILE A 1 276 ? 11.859 -6.781 -18.382 1.00 98.88 276 ILE A C 1
ATOM 2208 O O . ILE A 1 276 ? 11.538 -7.837 -17.841 1.00 98.88 276 ILE A O 1
ATOM 2212 N N . LYS A 1 277 ? 11.606 -6.539 -19.675 1.00 98.69 277 LYS A N 1
ATOM 2213 C CA . LYS A 1 277 ? 10.934 -7.515 -20.549 1.00 98.69 277 LYS A CA 1
ATOM 2214 C C . LYS A 1 277 ? 11.756 -8.784 -20.748 1.00 98.69 277 LYS A C 1
ATOM 2216 O O . LYS A 1 277 ? 11.177 -9.863 -20.811 1.00 98.69 277 LYS A O 1
ATOM 2221 N N . ALA A 1 278 ? 13.081 -8.685 -20.818 1.00 98.69 278 ALA A N 1
ATOM 2222 C CA . ALA A 1 278 ? 13.947 -9.858 -20.892 1.00 98.69 278 ALA A CA 1
ATOM 2223 C C . ALA A 1 278 ? 13.872 -10.703 -19.607 1.00 98.69 278 ALA A C 1
ATOM 2225 O O . ALA A 1 278 ? 13.763 -11.926 -19.681 1.00 98.69 278 ALA A O 1
ATOM 2226 N N . ALA A 1 279 ? 13.876 -10.053 -18.439 1.00 98.75 279 ALA A N 1
ATOM 2227 C CA . ALA A 1 279 ? 13.806 -10.718 -17.139 1.00 98.75 279 ALA A CA 1
ATOM 2228 C C . ALA A 1 279 ? 12.407 -11.273 -16.805 1.00 98.75 279 ALA A C 1
ATOM 2230 O O . ALA A 1 279 ? 12.291 -12.344 -16.210 1.00 98.75 279 ALA A O 1
ATOM 2231 N N . ASN A 1 280 ? 11.343 -10.563 -17.191 1.00 98.56 280 ASN A N 1
ATOM 2232 C CA . ASN A 1 280 ? 9.952 -10.970 -17.003 1.00 98.56 280 ASN A CA 1
ATOM 2233 C C . ASN A 1 280 ? 9.112 -10.638 -18.257 1.00 98.56 280 ASN A C 1
ATOM 2235 O O . ASN A 1 280 ? 8.486 -9.580 -18.329 1.00 98.56 280 ASN A O 1
ATOM 2239 N N . PRO A 1 281 ? 9.032 -11.552 -19.244 1.00 98.25 281 PRO A N 1
ATOM 2240 C CA . PRO A 1 281 ? 8.373 -11.279 -20.528 1.00 98.25 281 PRO A CA 1
ATOM 2241 C C . PRO A 1 281 ? 6.867 -11.009 -20.458 1.00 98.25 281 PRO A C 1
ATOM 2243 O O . PRO A 1 281 ? 6.290 -10.502 -21.419 1.00 98.25 281 PRO A O 1
ATOM 2246 N N . LYS A 1 282 ? 6.209 -11.377 -19.352 1.00 96.94 282 LYS A N 1
ATOM 2247 C CA . LYS A 1 282 ? 4.753 -11.248 -19.185 1.00 96.94 282 LYS A CA 1
ATOM 2248 C C . LYS A 1 282 ? 4.342 -10.007 -18.396 1.00 96.94 282 LYS A C 1
ATOM 2250 O O . LYS A 1 282 ? 3.149 -9.713 -18.353 1.00 96.94 282 LYS A O 1
ATOM 2255 N N . VAL A 1 283 ? 5.283 -9.310 -17.755 1.00 98.31 283 VAL A N 1
ATOM 2256 C CA . VAL A 1 283 ? 4.961 -8.131 -16.946 1.00 98.31 283 VAL A CA 1
ATOM 2257 C C . VAL A 1 283 ? 4.583 -6.957 -17.838 1.00 98.31 283 VAL A C 1
ATOM 2259 O O . VAL A 1 283 ? 5.184 -6.749 -18.895 1.00 98.31 283 VAL A O 1
ATOM 2262 N N . LEU A 1 284 ? 3.594 -6.182 -17.411 1.00 98.19 284 LEU A N 1
ATOM 2263 C CA . LEU A 1 284 ? 3.266 -4.901 -18.023 1.00 98.19 284 LEU A CA 1
ATOM 2264 C C . LEU A 1 284 ? 4.137 -3.798 -17.418 1.00 98.19 284 LEU A C 1
ATOM 2266 O O . LEU A 1 284 ? 4.500 -3.856 -16.242 1.00 98.19 284 LEU A O 1
ATOM 2270 N N . ILE A 1 285 ? 4.480 -2.796 -18.216 1.00 98.50 285 ILE A N 1
ATOM 2271 C CA . ILE A 1 285 ? 5.292 -1.660 -17.784 1.00 98.50 285 ILE A CA 1
ATOM 2272 C C . ILE A 1 285 ? 4.454 -0.385 -17.882 1.00 98.50 285 ILE A C 1
ATOM 2274 O O . ILE A 1 285 ? 3.908 -0.084 -18.939 1.00 98.50 285 ILE A O 1
ATOM 2278 N N . SER A 1 286 ? 4.349 0.358 -16.782 1.00 97.25 286 SER A N 1
ATOM 2279 C CA . SER A 1 286 ? 3.641 1.639 -16.703 1.00 97.25 286 SER A CA 1
ATOM 2280 C C . SER A 1 286 ? 4.611 2.814 -16.633 1.00 97.25 286 SER A C 1
ATOM 2282 O O . SER A 1 286 ? 5.724 2.678 -16.118 1.00 97.25 286 SER A O 1
ATOM 2284 N N . MET A 1 287 ? 4.179 3.978 -17.114 1.00 92.38 287 MET A N 1
ATOM 2285 C CA . MET A 1 287 ? 5.023 5.169 -17.271 1.00 92.38 287 MET A CA 1
ATOM 2286 C C . MET A 1 287 ? 5.084 6.110 -16.052 1.00 92.38 287 MET A C 1
ATOM 2288 O O . MET A 1 287 ? 5.477 7.266 -16.194 1.00 92.38 287 MET A O 1
ATOM 2292 N N . GLY A 1 288 ? 4.721 5.652 -14.853 1.00 85.19 288 GLY A N 1
ATOM 2293 C CA . GLY A 1 288 ? 5.048 6.379 -13.626 1.00 85.19 288 GLY A CA 1
ATOM 2294 C C . GLY A 1 288 ? 3.894 7.036 -12.889 1.00 85.19 288 GLY A C 1
ATOM 2295 O O . GLY A 1 288 ? 4.168 7.651 -11.868 1.00 85.19 288 GLY A O 1
ATOM 2296 N N . GLY A 1 289 ? 2.642 6.928 -13.325 1.00 85.88 289 GLY A N 1
ATOM 2297 C CA . GLY A 1 289 ? 1.487 7.501 -12.628 1.00 85.88 289 GLY A CA 1
ATOM 2298 C C . GLY A 1 289 ? 1.584 9.015 -12.525 1.00 85.88 289 GLY A C 1
ATOM 2299 O O . GLY A 1 289 ? 2.032 9.536 -11.507 1.00 85.88 289 GLY A O 1
ATOM 2300 N N . ILE A 1 290 ? 1.206 9.725 -13.585 1.00 89.12 290 ILE A N 1
ATOM 2301 C CA . ILE A 1 290 ? 1.364 11.187 -13.638 1.00 89.12 290 ILE A CA 1
ATOM 2302 C C . ILE A 1 290 ? 0.350 11.904 -12.734 1.00 89.12 290 ILE A C 1
ATOM 2304 O O . ILE A 1 290 ? -0.735 11.379 -12.461 1.00 89.12 290 ILE A O 1
ATOM 2308 N N . THR A 1 291 ? 0.689 13.102 -12.258 1.00 88.25 291 THR A N 1
ATOM 2309 C CA . THR A 1 291 ? -0.181 13.880 -11.364 1.00 88.25 291 THR A CA 1
ATOM 2310 C C . THR A 1 291 ? -1.446 14.394 -12.046 1.00 88.25 291 THR A C 1
ATOM 2312 O O . THR A 1 291 ? -1.570 14.402 -13.268 1.00 88.25 291 THR A O 1
ATOM 2315 N N . SER A 1 292 ? -2.400 14.867 -11.237 1.00 82.38 292 SER A N 1
ATOM 2316 C CA . SER A 1 292 ? -3.696 15.316 -11.739 1.00 82.38 292 SER A CA 1
ATOM 2317 C C . SER A 1 292 ? -3.756 16.743 -12.272 1.00 82.38 292 SER A C 1
ATOM 2319 O O . SER A 1 292 ? -4.824 17.178 -12.696 1.00 82.38 292 SER A O 1
ATOM 2321 N N . ASP A 1 293 ? -2.674 17.515 -12.171 1.00 84.31 293 ASP A N 1
ATOM 2322 C CA . ASP A 1 293 ? -2.685 18.909 -12.611 1.00 84.31 293 ASP A CA 1
ATOM 2323 C C . ASP A 1 293 ? -2.852 18.960 -14.141 1.00 84.31 293 ASP A C 1
ATOM 2325 O O . ASP A 1 293 ? -1.993 18.421 -14.846 1.00 84.31 293 ASP A O 1
ATOM 2329 N N . PRO A 1 294 ? -3.947 19.531 -14.689 1.00 83.38 294 PRO A N 1
ATOM 2330 C CA . PRO A 1 294 ? -4.257 19.390 -16.111 1.00 83.38 294 PRO A CA 1
ATOM 2331 C C . PRO A 1 294 ? -3.171 19.946 -17.032 1.00 83.38 294 PRO A C 1
ATOM 2333 O O . PRO A 1 294 ? -2.847 19.316 -18.036 1.00 83.38 294 PRO A O 1
ATOM 2336 N N . GLU A 1 295 ? -2.585 21.094 -16.688 1.00 86.12 295 GLU A N 1
ATOM 2337 C CA . GLU A 1 295 ? -1.543 21.729 -17.498 1.00 86.12 295 GLU A CA 1
ATOM 2338 C C . GLU A 1 295 ? -0.264 20.889 -17.501 1.00 86.12 295 GLU A C 1
ATOM 2340 O O . GLU A 1 295 ? 0.235 20.515 -18.565 1.00 86.12 295 GLU A O 1
ATOM 2345 N N . ARG A 1 296 ? 0.230 20.520 -16.316 1.00 87.06 296 ARG A N 1
ATOM 2346 C CA . ARG A 1 296 ? 1.444 19.713 -16.164 1.00 87.06 296 ARG A CA 1
ATOM 2347 C C . ARG A 1 296 ? 1.309 18.327 -16.772 1.00 87.06 296 ARG A C 1
ATOM 2349 O O . ARG A 1 296 ? 2.201 17.908 -17.506 1.00 87.06 296 ARG A O 1
ATOM 2356 N N . SER A 1 297 ? 0.210 17.632 -16.487 1.00 87.50 297 SER A N 1
ATOM 2357 C CA . SER A 1 297 ? -0.037 16.299 -17.037 1.00 87.50 297 SER A CA 1
ATOM 2358 C C . SER A 1 297 ? -0.102 16.356 -18.560 1.00 87.50 297 SER A C 1
ATOM 2360 O O . SER A 1 297 ? 0.657 15.649 -19.215 1.00 87.50 297 SER A O 1
ATOM 2362 N N . THR A 1 298 ? -0.892 17.267 -19.138 1.00 88.88 298 THR A N 1
ATOM 2363 C CA . THR A 1 298 ? -0.973 17.446 -20.598 1.00 88.88 298 THR A CA 1
ATOM 2364 C C . THR A 1 298 ? 0.391 17.760 -21.209 1.00 88.88 298 THR A C 1
ATOM 2366 O O . THR A 1 298 ? 0.782 17.133 -22.193 1.00 88.88 298 THR A O 1
ATOM 2369 N N . HIS A 1 299 ? 1.145 18.689 -20.615 1.00 91.88 299 HIS A N 1
ATOM 2370 C CA . HIS A 1 299 ? 2.481 19.043 -21.091 1.00 91.88 299 HIS A CA 1
ATOM 2371 C C . HIS A 1 299 ? 3.433 17.839 -21.082 1.00 91.88 299 HIS A C 1
ATOM 2373 O O . HIS A 1 299 ? 4.133 17.596 -22.064 1.00 91.88 299 HIS A O 1
ATOM 2379 N N . PHE A 1 300 ? 3.439 17.060 -19.999 1.00 93.50 300 PHE A N 1
ATOM 2380 C CA . PHE A 1 300 ? 4.322 15.906 -19.862 1.00 93.50 300 PHE A CA 1
ATOM 2381 C C . PHE A 1 300 ? 3.968 14.780 -20.842 1.00 93.50 300 PHE A C 1
ATOM 2383 O O . PHE A 1 300 ? 4.860 14.217 -21.470 1.00 93.50 300 PHE A O 1
ATOM 2390 N N . ILE A 1 301 ? 2.678 14.483 -21.026 1.00 91.88 301 ILE A N 1
ATOM 2391 C CA . ILE A 1 301 ? 2.214 13.450 -21.967 1.00 91.88 301 ILE A CA 1
ATOM 2392 C C . ILE A 1 301 ? 2.549 13.838 -23.402 1.00 91.88 301 ILE A C 1
ATOM 2394 O O . ILE A 1 301 ? 3.083 13.014 -24.141 1.00 91.88 301 ILE A O 1
ATOM 2398 N N . ASN A 1 302 ? 2.266 15.085 -23.790 1.00 93.75 302 ASN A N 1
ATOM 2399 C CA . ASN A 1 302 ? 2.603 15.573 -25.124 1.00 93.75 302 ASN A CA 1
ATOM 2400 C C . ASN A 1 302 ? 4.114 15.502 -25.342 1.00 93.75 302 ASN A C 1
ATOM 2402 O O . ASN A 1 302 ? 4.553 14.979 -26.355 1.00 93.75 302 ASN A O 1
ATOM 2406 N N . GLY A 1 303 ? 4.914 15.894 -24.347 1.00 96.06 303 GLY A N 1
ATOM 2407 C CA . GLY A 1 303 ? 6.365 15.756 -24.421 1.00 96.06 303 GLY A CA 1
ATOM 2408 C C . GLY A 1 303 ? 6.854 14.304 -24.524 1.00 96.06 303 GLY A C 1
ATOM 2409 O O . GLY A 1 303 ? 7.897 14.062 -25.127 1.00 96.06 303 GLY A O 1
ATOM 2410 N N . LEU A 1 304 ? 6.134 13.328 -23.954 1.00 95.88 304 LEU A N 1
ATOM 2411 C CA . LEU A 1 304 ? 6.441 11.903 -24.130 1.00 95.88 304 LEU A CA 1
ATOM 2412 C C . LEU A 1 304 ? 6.072 11.424 -25.535 1.00 95.88 304 LEU A C 1
ATOM 2414 O O . LEU A 1 304 ? 6.835 10.663 -26.130 1.00 95.88 304 LEU A O 1
ATOM 2418 N N . ALA A 1 305 ? 4.933 11.871 -26.062 1.00 95.19 305 ALA A N 1
ATOM 2419 C CA . ALA A 1 305 ? 4.513 11.578 -27.427 1.00 95.19 305 ALA A CA 1
ATOM 2420 C C . ALA A 1 305 ? 5.495 12.173 -28.449 1.00 95.19 305 ALA A C 1
ATOM 2422 O O . ALA A 1 305 ? 5.980 11.445 -29.307 1.00 95.19 305 ALA A O 1
ATOM 2423 N N . ASP A 1 306 ? 5.871 13.444 -28.289 1.00 97.69 306 ASP A N 1
ATOM 2424 C CA . ASP A 1 306 ? 6.839 14.151 -29.139 1.00 97.69 306 ASP A CA 1
ATOM 2425 C C . ASP A 1 306 ? 8.247 13.529 -29.077 1.00 97.69 306 ASP A C 1
ATOM 2427 O O . ASP A 1 306 ? 9.040 13.676 -30.004 1.00 97.69 306 ASP A O 1
ATOM 2431 N N . ALA A 1 307 ? 8.573 12.840 -27.978 1.00 97.00 307 ALA A N 1
ATOM 2432 C CA . ALA A 1 307 ? 9.828 12.111 -27.795 1.00 97.00 307 ALA A CA 1
ATOM 2433 C C . ALA A 1 307 ? 9.755 10.631 -28.225 1.00 97.00 307 ALA A C 1
ATOM 2435 O O . ALA A 1 307 ? 10.681 9.869 -27.919 1.00 97.00 307 ALA A O 1
ATOM 2436 N N . ASP A 1 308 ? 8.663 10.211 -28.873 1.00 96.62 308 ASP A N 1
ATOM 2437 C CA . ASP A 1 308 ? 8.399 8.835 -29.313 1.00 96.62 308 ASP A CA 1
ATOM 2438 C C . ASP A 1 308 ? 8.500 7.795 -28.176 1.00 96.62 308 ASP A C 1
ATOM 2440 O O . ASP A 1 308 ? 8.964 6.663 -28.355 1.00 96.62 308 ASP A O 1
ATOM 2444 N N . ALA A 1 309 ? 8.064 8.159 -26.965 1.00 96.44 309 ALA A N 1
ATOM 2445 C CA . ALA A 1 309 ? 8.185 7.302 -25.784 1.00 96.44 309 ALA A CA 1
ATOM 2446 C C . ALA A 1 309 ? 7.226 6.096 -25.783 1.00 96.44 309 ALA A C 1
ATOM 2448 O O . ALA A 1 309 ? 7.417 5.172 -24.992 1.00 96.44 309 ALA A O 1
ATOM 2449 N N . GLY A 1 310 ? 6.206 6.090 -26.651 1.00 94.69 310 GLY A N 1
ATOM 2450 C CA . GLY A 1 310 ? 5.116 5.103 -26.648 1.00 94.69 310 GLY A CA 1
ATOM 2451 C C . GLY A 1 310 ? 5.554 3.645 -26.824 1.00 94.69 310 GLY A C 1
ATOM 2452 O O . GLY A 1 310 ? 4.835 2.744 -26.414 1.00 94.69 310 GLY A O 1
ATOM 2453 N N . SER A 1 311 ? 6.746 3.401 -27.378 1.00 96.56 311 SER A N 1
ATOM 2454 C CA . SER A 1 311 ? 7.311 2.049 -27.524 1.00 96.56 311 SER A CA 1
ATOM 2455 C C . SER A 1 311 ? 7.961 1.502 -26.243 1.00 96.56 311 SER A C 1
ATOM 2457 O O . SER A 1 311 ? 8.402 0.355 -26.233 1.00 96.56 311 SER A O 1
ATOM 2459 N N . PHE A 1 312 ? 8.059 2.308 -25.178 1.00 97.88 312 PHE A N 1
ATOM 2460 C CA . PHE A 1 312 ? 8.802 1.977 -23.953 1.00 97.88 312 PHE A CA 1
ATOM 2461 C C . PHE A 1 312 ? 7.917 1.868 -22.700 1.00 97.88 312 PHE A C 1
ATOM 2463 O O . PHE A 1 312 ? 8.418 1.924 -21.575 1.00 97.88 312 PHE A O 1
ATOM 2470 N N . PHE A 1 313 ? 6.607 1.697 -22.878 1.00 97.50 313 PHE A N 1
ATOM 2471 C CA . PHE A 1 313 ? 5.655 1.317 -21.834 1.00 97.50 313 PHE A CA 1
ATOM 2472 C C . PHE A 1 313 ? 4.420 0.659 -22.467 1.00 97.50 313 PHE A C 1
ATOM 2474 O O . PHE A 1 313 ? 4.121 0.874 -23.636 1.00 97.50 313 PHE A O 1
ATOM 2481 N N . ASP A 1 314 ? 3.696 -0.142 -21.688 1.00 97.56 314 ASP A N 1
ATOM 2482 C CA . ASP A 1 314 ? 2.468 -0.823 -22.119 1.00 97.56 314 ASP A CA 1
ATOM 2483 C C . ASP A 1 314 ? 1.206 -0.165 -21.536 1.00 97.56 314 ASP A C 1
ATOM 2485 O O . ASP A 1 314 ? 0.119 -0.287 -22.099 1.00 97.56 314 ASP A O 1
ATOM 2489 N N . ILE A 1 315 ? 1.338 0.500 -20.381 1.00 94.75 315 ILE A N 1
ATOM 2490 C CA . ILE A 1 315 ? 0.230 1.116 -19.647 1.00 94.75 315 ILE A CA 1
ATOM 2491 C C . ILE A 1 315 ? 0.485 2.610 -19.471 1.00 94.75 315 ILE A C 1
ATOM 2493 O O . ILE A 1 315 ? 1.530 3.047 -18.987 1.00 94.75 315 ILE A O 1
ATOM 2497 N N . TYR A 1 316 ? -0.538 3.382 -19.815 1.00 89.06 316 TYR A N 1
ATOM 2498 C CA . TYR A 1 316 ? -0.684 4.765 -19.403 1.00 89.06 316 TYR A CA 1
ATOM 2499 C C . TYR A 1 316 ? -1.422 4.808 -18.059 1.00 89.06 316 TYR A C 1
ATOM 2501 O O . TYR A 1 316 ? -2.562 4.343 -17.971 1.00 89.06 316 TYR A O 1
ATOM 2509 N N . ASP A 1 317 ? -0.802 5.365 -17.019 1.00 88.56 317 ASP A N 1
ATOM 2510 C CA . ASP A 1 317 ? -1.423 5.519 -15.706 1.00 88.56 317 ASP A CA 1
ATOM 2511 C C . ASP A 1 317 ? -1.379 6.960 -15.188 1.00 88.56 317 ASP A C 1
ATOM 2513 O O . ASP A 1 317 ? -0.442 7.726 -15.415 1.00 88.56 317 ASP A O 1
ATOM 2517 N N . TYR A 1 318 ? -2.447 7.329 -14.486 1.00 87.25 318 TYR A N 1
ATOM 2518 C CA . TYR A 1 318 ? -2.741 8.694 -14.070 1.00 87.25 318 TYR A CA 1
ATOM 2519 C C . TYR A 1 318 ? -3.303 8.694 -12.652 1.00 87.25 318 TYR A C 1
ATOM 2521 O O . TYR A 1 318 ? -4.176 7.889 -12.313 1.00 87.25 318 TYR A O 1
ATOM 2529 N N . HIS A 1 319 ? -2.836 9.614 -11.820 1.00 88.56 319 HIS A N 1
ATOM 2530 C CA . HIS A 1 319 ? -3.369 9.825 -10.485 1.00 88.56 319 HIS A CA 1
ATOM 2531 C C . HIS A 1 319 ? -4.460 10.880 -10.542 1.00 88.56 319 HIS A C 1
ATOM 2533 O O . HIS A 1 319 ? -4.165 12.067 -10.562 1.00 88.56 319 HIS A O 1
ATOM 2539 N N . TYR A 1 320 ? -5.725 10.465 -10.510 1.00 77.19 320 TYR A N 1
ATOM 2540 C CA . TYR A 1 320 ? -6.838 11.403 -10.393 1.00 77.19 320 TYR A CA 1
ATOM 2541 C C . TYR A 1 320 ? -6.933 11.925 -8.954 1.00 77.19 320 TYR A C 1
ATOM 2543 O O . TYR A 1 320 ? -7.382 11.214 -8.054 1.00 77.19 320 TYR A O 1
ATOM 2551 N N . ARG A 1 321 ? -6.516 13.173 -8.718 1.00 69.44 321 ARG A N 1
ATOM 2552 C CA . ARG A 1 321 ? -6.817 13.898 -7.480 1.00 69.44 321 ARG A CA 1
ATOM 2553 C C . ARG A 1 321 ? -7.997 14.807 -7.776 1.00 69.44 321 ARG A C 1
ATOM 2555 O O . ARG A 1 321 ? -7.913 15.679 -8.635 1.00 69.44 321 ARG A O 1
ATOM 2562 N N . ASN A 1 322 ? -9.107 14.585 -7.084 1.00 52.69 322 ASN A N 1
ATOM 2563 C CA . ASN A 1 322 ? -10.247 15.482 -7.176 1.00 52.69 322 ASN A CA 1
ATOM 2564 C C . ASN A 1 322 ? -9.847 16.834 -6.555 1.00 52.69 322 ASN A C 1
ATOM 2566 O O . ASN A 1 322 ? -9.688 16.927 -5.337 1.00 52.69 322 ASN A O 1
ATOM 2570 N N . ILE A 1 323 ? -9.636 17.854 -7.392 1.00 51.88 323 ILE A N 1
ATOM 2571 C CA . ILE A 1 323 ? -9.234 19.212 -6.982 1.00 51.88 323 ILE A CA 1
ATOM 2572 C C . ILE A 1 323 ? -10.254 19.821 -6.001 1.00 51.88 323 ILE A C 1
ATOM 2574 O O . ILE A 1 323 ? -9.868 20.541 -5.081 1.00 51.88 323 ILE A O 1
ATOM 2578 N N . ASP A 1 324 ? -11.531 19.443 -6.097 1.00 49.84 324 ASP A N 1
ATOM 2579 C CA . ASP A 1 324 ? -12.593 20.000 -5.252 1.00 49.84 324 ASP A CA 1
ATOM 2580 C C . ASP A 1 324 ? -12.580 19.480 -3.805 1.00 49.84 324 ASP A C 1
ATOM 2582 O O . ASP A 1 324 ? -13.086 20.156 -2.905 1.00 49.84 324 ASP A O 1
ATOM 2586 N N . LEU A 1 325 ? -11.985 18.309 -3.535 1.00 40.84 325 LEU A N 1
ATOM 2587 C CA . LEU A 1 325 ? -11.969 17.736 -2.180 1.00 40.84 325 LEU A CA 1
ATOM 2588 C C . LEU A 1 325 ? -10.991 18.459 -1.233 1.00 40.84 325 LEU A C 1
ATOM 2590 O O . LEU A 1 325 ? -11.140 18.357 -0.017 1.00 40.84 325 LEU A O 1
ATOM 2594 N N . HIS A 1 326 ? -10.018 19.202 -1.774 1.00 40.69 326 HIS A N 1
ATOM 2595 C CA . HIS A 1 326 ? -9.000 19.927 -1.002 1.00 40.69 326 HIS A CA 1
ATOM 2596 C C . HIS A 1 326 ? -9.225 21.442 -0.923 1.00 40.69 326 HIS A C 1
ATOM 2598 O O . HIS A 1 326 ? -8.569 22.100 -0.126 1.00 40.69 326 HIS A O 1
ATOM 2604 N N . LEU A 1 327 ? -10.192 22.004 -1.655 1.00 39.72 327 LEU A N 1
ATOM 2605 C CA . LEU A 1 327 ? -10.595 23.410 -1.491 1.00 39.72 327 LEU A CA 1
ATOM 2606 C C . LEU A 1 327 ? -11.432 23.657 -0.217 1.00 39.72 327 LEU A C 1
ATOM 2608 O O . LEU A 1 327 ? -11.884 24.776 0.020 1.00 39.72 327 LEU A O 1
ATOM 2612 N N . LYS A 1 328 ? -11.664 22.618 0.597 1.00 33.88 328 LYS A N 1
ATOM 2613 C CA . LYS A 1 328 ? -12.461 22.672 1.834 1.00 33.88 328 LYS A CA 1
ATOM 2614 C C . LYS A 1 328 ? -11.755 22.104 3.075 1.00 33.88 328 LYS A C 1
ATOM 2616 O O . LYS A 1 328 ? -12.446 21.775 4.038 1.00 33.88 328 LYS A O 1
ATOM 2621 N N . ILE A 1 329 ? -10.423 21.996 3.076 1.00 33.59 329 ILE A N 1
ATOM 2622 C CA . ILE A 1 329 ? -9.646 21.686 4.293 1.00 33.59 329 ILE A CA 1
ATOM 2623 C C . ILE A 1 329 ? -8.677 22.821 4.585 1.00 33.59 329 ILE A C 1
ATOM 2625 O O . ILE A 1 329 ? -7.957 23.214 3.641 1.00 33.59 329 ILE A O 1
#

Secondary structure (DSSP, 8-state):
----------------------PPPPEEEEEESSGGGEE-SSPPEEEEEEEEESS---EEEEEEEEEE-TTS-BPPPEEEEEEE-TTEEEEEEEEE-GGG-EEEEEEEEEEETTEEEEEEEEEEEEPPP---S-STT-S-EEE-S-HHHHHHHHHHHHHHTT--EEEEEEEHHHH-SBTTB---HHHHHHHHHHHHTTPEEEEEEEPPPGGGBSS--TT---BSSHHHHHHHHHHHHHH-TTEEEEEESS-TTSTTT-SS-HHHHHHHHHHHHHHHHHH-TT-EEE---B-S-HHHHHHHHHHHHHTTGGGG-SB--B----GGGTTT-

Sequence (329 aa):
MMLLIQKLSVFLVVSSAVIFVFAAEPEFKVNSSTPGNIEFGTNDIKLQLVFNNLKGISGQCHEIIRSTDFHGIGEEPEQRTVNLEAKTILTREIIIPNSRRGFFIIHYSLVQKGAIIYNKTVTGAILKPITALNPDSSPIGIYCHNIFQNGHKELPLVKNMGISWVRGNLAWRIFEREQEKWDWSLGDASYNALCAYKFNIYYNLTYPPLWRVKKVNSYGGNPENFADFAAYAEKVAARYPDVKCFSIWNEPDAASHWDGGASEFKKLLEVSYPVIKAANPKVLISMGGITSDPERSTHFINGLADADAGSFFDIYDYHYRNIDLHLKI

Radius of gyration: 27.77 Å; chains: 1; bounding box: 58×80×71 Å

Foldseek 3Di:
DDDDDDDDDDDDDPDDPPPPPPQPDKDKDKDWPAPLQEAADQDKIKIKIKIWQQAPDAAKKKKWKWKAAPVRDGDDIDIDIDGDHHGDMDIDIDIHHLVVFAKMKIWIFIGDPRDTPDIDIRIHGNYHFDAAPDLVPDPAEDEDEQCLPCVVRVVVVCRSPNHAAYEYEDAQCVQPVDPPRGDCPSVCSN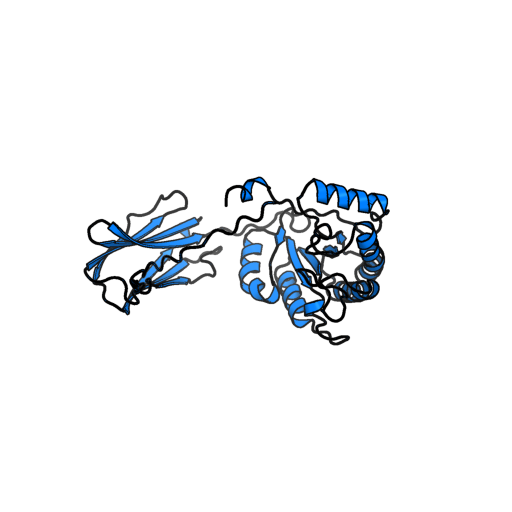LVSCVVSNHAYEYEYDDHHQVQAPDQAQRGHHGPDLLVSLVVLLVSLLVRQSHAEYEHAAACLDCRGHDDALLVLLVSLVNNQVSSCVSHVRHFYEHHAHEQDVVSVVRRVVSNVVNVSVVRGDDYHYDDDDPVVPVPD